Protein AF-A0A6H5I8R3-F1 (afdb_monomer_lite)

Foldseek 3Di:
DDPVVLCVVLCVLVVQLVVVVVVVVVVPPDDDDDDDDPDPDDSLRLLLLLLQLLLVVCVPPDPPPLLQCLLLVVQCLQLVQFVLVLADPLLSVQLVPPDDAGRSGLSSVSVSLNVCVVCVVVGDPVNCVRCDDPDPSVSCSNCVSGVCNSVSSLLSCQVVCPDPSNVSRDDPPDDDPPPPVPPPPVVVVVVVVVVPD

pLDDT: mean 74.54, std 22.9, range [29.34, 97.38]

Secondary structure (DSSP, 8-state):
--HHHHHHHHHHHHHHHHHHHHHHHHH--SS-----------HHHHHHHHHHHHHHHHTT--TT-HHHHHHHTTTHHHH-S-GGGSS-HHHHHHHHHH----TT-HHHHHHHHHHHHHTGGGS-HHHHHHH-STTHHHHHHHHHH-TTHHHHHHHHHGGGTTSGGGTTTS-SS------S-----HHHHHHHHHH--

InterPro domains:
  IPR010513 KEN domain [PF06479] (51-170)
  IPR010513 KEN domain [PS51392] (44-172)
  IPR038357 KEN domain superfamily [G3DSA:1.20.1440.180] (49-180)
  IPR045133 Serine/threonine-protein kinase/endoribonuclease IRE1/2-like [PTHR13954] (40-171)

Radius of gyration: 19.19 Å; chains: 1; bounding box: 56×36×56 Å

Structure (mmCIF, N/CA/C/O backbone):
data_AF-A0A6H5I8R3-F1
#
_entry.id   AF-A0A6H5I8R3-F1
#
loop_
_atom_site.group_PDB
_atom_site.id
_atom_site.type_symbol
_atom_site.label_atom_id
_atom_site.label_alt_id
_atom_site.label_comp_id
_atom_site.label_asym_id
_atom_site.label_entity_id
_atom_site.label_seq_id
_atom_site.pdbx_PDB_ins_code
_atom_site.Cartn_x
_atom_site.Cartn_y
_atom_site.Cartn_z
_atom_site.occupancy
_atom_site.B_iso_or_equiv
_atom_site.auth_seq_id
_atom_site.auth_comp_id
_atom_site.auth_asym_id
_atom_site.auth_atom_id
_atom_site.pdbx_PDB_model_num
ATOM 1 N N . MET A 1 1 ? -7.857 -18.672 1.859 1.00 38.69 1 MET A N 1
ATOM 2 C CA . MET A 1 1 ? -6.565 -18.669 1.137 1.00 38.69 1 MET A CA 1
ATOM 3 C C . MET A 1 1 ? -5.531 -18.136 2.104 1.00 38.69 1 MET A C 1
ATOM 5 O O . MET A 1 1 ? -5.723 -17.071 2.664 1.00 38.69 1 MET A O 1
ATOM 9 N N . ASN A 1 2 ? -4.595 -19.001 2.475 1.00 35.22 2 ASN A N 1
ATOM 10 C CA . ASN A 1 2 ? -4.244 -19.238 3.877 1.00 35.22 2 ASN A CA 1
ATOM 11 C C . ASN A 1 2 ? -2.884 -18.637 4.253 1.00 35.22 2 ASN A C 1
ATOM 13 O O . ASN A 1 2 ? -2.038 -18.474 3.381 1.00 35.22 2 ASN A O 1
ATOM 17 N N . LYS A 1 3 ? -2.633 -18.440 5.560 1.00 35.06 3 LYS A N 1
ATOM 18 C CA . LYS A 1 3 ? -1.307 -18.154 6.163 1.00 35.06 3 LYS A CA 1
ATOM 19 C C . LYS A 1 3 ? -0.159 -18.999 5.581 1.00 35.06 3 LYS A C 1
ATOM 21 O O . LYS A 1 3 ? 0.975 -18.540 5.538 1.00 35.06 3 LYS A O 1
ATOM 26 N N . LEU A 1 4 ? -0.472 -20.193 5.067 1.00 33.19 4 LEU A N 1
ATOM 27 C CA . LEU A 1 4 ? 0.445 -21.051 4.317 1.00 33.19 4 LEU A CA 1
ATOM 28 C C . LEU A 1 4 ? 1.020 -20.392 3.053 1.00 33.19 4 LEU A C 1
ATOM 30 O O . LEU A 1 4 ? 2.185 -20.608 2.762 1.00 33.19 4 LEU A O 1
ATOM 34 N N . PHE A 1 5 ? 0.255 -19.592 2.305 1.00 43.44 5 PHE A N 1
ATOM 35 C CA . PHE A 1 5 ? 0.733 -18.926 1.087 1.00 43.44 5 PHE A CA 1
ATOM 36 C C . PHE A 1 5 ? 1.683 -17.772 1.417 1.00 43.44 5 PHE A C 1
ATOM 38 O O . PHE A 1 5 ? 2.696 -17.620 0.750 1.00 43.44 5 PHE A O 1
ATOM 45 N N . TYR A 1 6 ? 1.416 -17.030 2.498 1.00 44.34 6 TYR A N 1
ATOM 46 C CA . TYR A 1 6 ? 2.333 -16.017 3.027 1.00 44.34 6 TYR A CA 1
ATOM 47 C C . TYR A 1 6 ? 3.629 -16.661 3.522 1.00 44.34 6 TYR A C 1
ATOM 49 O O . TYR A 1 6 ? 4.698 -16.296 3.057 1.00 44.34 6 TYR A O 1
ATOM 57 N N . GLN A 1 7 ? 3.552 -17.708 4.351 1.00 43.44 7 GLN A N 1
ATOM 58 C CA . GLN A 1 7 ? 4.735 -18.479 4.746 1.00 43.44 7 GLN A CA 1
ATOM 59 C C . GLN A 1 7 ? 5.466 -19.092 3.557 1.00 43.44 7 GLN A C 1
ATOM 61 O O . GLN A 1 7 ? 6.681 -19.161 3.597 1.00 43.44 7 GLN A O 1
ATOM 66 N N . THR A 1 8 ? 4.767 -19.512 2.504 1.00 44.00 8 THR A N 1
ATOM 67 C CA . THR A 1 8 ? 5.396 -20.103 1.320 1.00 44.00 8 THR A CA 1
ATOM 68 C C . THR A 1 8 ? 6.075 -19.030 0.484 1.00 44.00 8 THR A C 1
ATOM 70 O O . THR A 1 8 ? 7.258 -19.162 0.230 1.00 44.00 8 THR A O 1
ATOM 73 N N . LEU A 1 9 ? 5.405 -17.933 0.124 1.00 54.22 9 LEU A N 1
ATOM 74 C CA . LEU A 1 9 ? 5.999 -16.845 -0.660 1.00 54.22 9 LEU A CA 1
ATOM 75 C C . LEU A 1 9 ? 7.165 -16.193 0.088 1.00 54.22 9 LEU A C 1
ATOM 77 O O . LEU A 1 9 ? 8.205 -15.926 -0.494 1.00 54.22 9 LEU A O 1
ATOM 81 N N . LEU A 1 10 ? 7.027 -16.017 1.397 1.00 51.09 10 LEU A N 1
ATOM 82 C CA . LEU A 1 10 ? 8.044 -15.431 2.255 1.00 51.09 10 LEU A CA 1
ATOM 83 C C . LEU A 1 10 ? 9.151 -16.437 2.589 1.00 51.09 10 LEU A C 1
ATOM 85 O O . LEU A 1 10 ? 10.305 -16.053 2.631 1.00 51.09 10 LEU A O 1
ATOM 89 N N . SER A 1 11 ? 8.854 -17.736 2.701 1.00 49.12 11 SER A N 1
ATOM 90 C CA . SER A 1 11 ? 9.872 -18.795 2.709 1.00 49.12 11 SER A CA 1
ATOM 91 C C . SER A 1 11 ? 10.544 -18.935 1.350 1.00 49.12 11 SER A C 1
ATOM 93 O O . SER A 1 11 ? 11.692 -19.334 1.330 1.00 49.12 11 SER A O 1
ATOM 95 N N . PHE A 1 12 ? 9.898 -18.626 0.226 1.00 51.75 12 PHE A N 1
ATOM 96 C CA . PHE A 1 12 ? 10.511 -18.647 -1.104 1.00 51.75 12 PHE A CA 1
ATOM 97 C C . PHE A 1 12 ? 11.371 -17.408 -1.326 1.00 51.75 12 PHE A C 1
ATOM 99 O O . PHE A 1 12 ? 12.480 -17.549 -1.819 1.00 51.75 12 PHE A O 1
ATOM 106 N N . VAL A 1 13 ? 10.932 -16.228 -0.887 1.00 55.22 13 VAL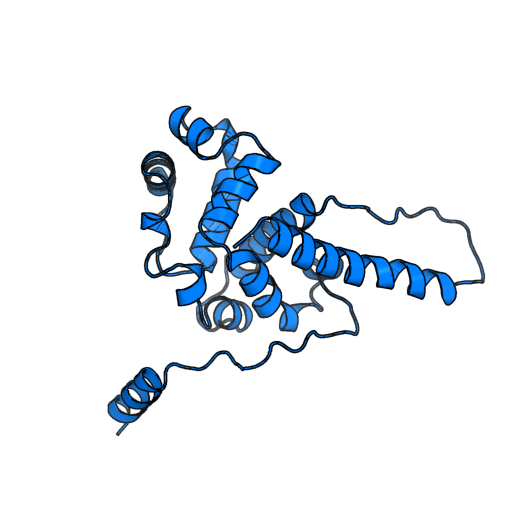 A N 1
ATOM 107 C CA . VAL A 1 13 ? 11.738 -14.999 -0.867 1.00 55.22 13 VAL A CA 1
ATOM 108 C C . VAL A 1 13 ? 12.914 -15.169 0.105 1.00 55.22 13 VAL A C 1
ATOM 110 O O . VAL A 1 13 ? 14.056 -14.982 -0.293 1.00 55.22 13 VAL A O 1
ATOM 113 N N . CYS A 1 14 ? 12.693 -15.649 1.333 1.00 48.00 14 CYS A N 1
ATOM 114 C CA . CYS A 1 14 ? 13.758 -15.943 2.298 1.00 48.00 14 CYS A CA 1
ATOM 115 C C . CYS A 1 14 ? 14.645 -17.128 1.886 1.00 48.00 14 CYS A C 1
ATOM 117 O O . CYS A 1 14 ? 15.825 -17.116 2.211 1.00 48.00 14 CYS A O 1
ATOM 119 N N . CYS A 1 15 ? 14.143 -18.146 1.178 1.00 44.91 15 CYS A N 1
ATOM 120 C CA . CYS A 1 15 ? 14.964 -19.252 0.667 1.00 44.91 15 CYS A CA 1
ATOM 121 C C . CYS A 1 15 ? 15.749 -18.822 -0.576 1.00 44.91 15 CYS A C 1
ATOM 123 O O . CYS A 1 15 ? 16.920 -19.162 -0.678 1.00 44.91 15 CYS A O 1
ATOM 125 N N . ALA A 1 16 ? 15.181 -18.000 -1.460 1.00 46.94 16 ALA A N 1
ATOM 126 C CA . ALA A 1 16 ? 15.906 -17.386 -2.570 1.00 46.94 16 ALA A CA 1
ATOM 127 C C . ALA A 1 16 ? 17.006 -16.435 -2.069 1.00 46.94 16 ALA A C 1
ATOM 129 O O . ALA A 1 16 ? 18.102 -16.427 -2.627 1.00 46.94 16 ALA A O 1
ATOM 130 N N . LEU A 1 17 ? 16.758 -15.687 -0.988 1.00 49.56 17 LEU A N 1
ATOM 131 C CA . LEU A 1 17 ? 17.764 -14.856 -0.312 1.00 49.56 17 LEU A CA 1
ATOM 132 C C . LEU A 1 17 ? 18.748 -15.699 0.530 1.00 49.56 17 LEU A C 1
ATOM 134 O O . LEU A 1 17 ? 19.936 -15.394 0.602 1.00 49.56 17 LEU A O 1
ATOM 138 N N . GLY A 1 18 ? 18.301 -16.809 1.120 1.00 43.16 18 GLY A N 1
ATOM 139 C CA . GLY A 1 18 ? 19.128 -17.727 1.909 1.00 43.16 18 GLY A CA 1
ATOM 140 C C . GLY A 1 18 ? 20.077 -18.571 1.053 1.00 43.16 18 GLY A C 1
ATOM 141 O O . GLY A 1 18 ? 21.238 -18.754 1.421 1.00 43.16 18 GLY A O 1
ATOM 142 N N . GLN A 1 19 ? 19.644 -19.012 -0.131 1.00 42.41 19 GLN A N 1
ATOM 143 C CA . GLN A 1 19 ? 20.483 -19.735 -1.092 1.00 42.41 19 GLN A CA 1
ATOM 144 C C . GLN A 1 19 ? 21.634 -18.858 -1.616 1.00 42.41 19 GLN A C 1
ATOM 146 O O . GLN A 1 19 ? 22.755 -19.357 -1.753 1.00 42.41 19 GLN A O 1
ATOM 151 N N . GLN A 1 20 ? 21.412 -17.547 -1.777 1.00 42.53 20 GLN A N 1
ATOM 152 C CA . GLN A 1 20 ? 22.447 -16.573 -2.163 1.00 42.53 20 GLN A CA 1
ATOM 153 C C . GLN A 1 20 ? 23.602 -16.500 -1.157 1.00 42.53 20 GLN A C 1
ATOM 155 O O . GLN A 1 20 ? 24.767 -16.472 -1.551 1.00 42.53 20 GLN A O 1
ATOM 160 N N . THR A 1 21 ? 23.317 -16.561 0.148 1.00 37.91 21 THR A N 1
ATOM 161 C CA . THR A 1 21 ? 24.380 -16.568 1.172 1.00 37.91 21 THR A CA 1
ATOM 162 C C . THR A 1 21 ? 25.207 -17.859 1.154 1.00 37.91 21 THR A C 1
ATOM 164 O O . THR A 1 21 ? 26.415 -17.825 1.398 1.00 37.91 21 THR A O 1
ATOM 167 N N . THR A 1 22 ? 24.598 -18.998 0.800 1.00 35.34 22 THR A N 1
ATOM 168 C CA . THR A 1 22 ? 25.281 -20.306 0.742 1.00 35.34 22 THR A CA 1
ATOM 169 C C . THR A 1 22 ? 26.100 -20.541 -0.531 1.00 35.34 22 THR A C 1
ATOM 171 O O . THR A 1 22 ? 27.034 -21.343 -0.507 1.00 35.34 22 THR A O 1
ATOM 174 N N . GLN A 1 23 ? 25.790 -19.852 -1.636 1.00 39.12 23 GLN A N 1
ATOM 175 C CA . GLN A 1 23 ? 26.617 -19.876 -2.851 1.00 39.12 23 GLN A CA 1
ATOM 176 C C . GLN A 1 23 ? 27.766 -18.858 -2.779 1.00 39.12 23 GLN A C 1
ATOM 178 O O . GLN A 1 23 ? 28.903 -19.238 -3.053 1.00 39.12 23 GLN A O 1
ATOM 183 N N . ASN A 1 24 ? 27.532 -17.640 -2.268 1.00 36.66 24 ASN A N 1
ATOM 184 C CA . ASN A 1 24 ? 28.602 -16.644 -2.070 1.00 36.66 24 ASN A CA 1
ATOM 185 C C . ASN A 1 24 ? 29.660 -17.069 -1.033 1.00 36.66 24 ASN A C 1
ATOM 187 O O . ASN A 1 24 ? 30.800 -16.610 -1.083 1.00 36.66 24 ASN A O 1
ATOM 191 N N . SER A 1 25 ? 29.325 -17.976 -0.111 1.00 36.06 25 SER A N 1
ATOM 192 C CA . SER A 1 25 ? 30.284 -18.541 0.851 1.00 36.06 25 SER A CA 1
ATOM 193 C C . SER A 1 25 ? 31.133 -19.691 0.291 1.00 36.06 25 SER A C 1
ATOM 195 O O . SER A 1 25 ? 32.110 -20.077 0.932 1.00 36.06 25 SER A O 1
ATOM 197 N N . ARG A 1 26 ? 30.823 -20.224 -0.903 1.00 38.09 26 ARG A N 1
ATOM 198 C CA . ARG A 1 26 ? 31.626 -21.285 -1.544 1.00 38.09 26 ARG A CA 1
ATOM 199 C C . ARG A 1 26 ? 32.650 -20.776 -2.559 1.00 38.09 26 ARG A C 1
ATOM 201 O O . ARG A 1 26 ? 33.595 -21.508 -2.833 1.00 38.09 26 ARG A O 1
ATOM 208 N N . GLU A 1 27 ? 32.529 -19.544 -3.056 1.00 40.66 27 GLU A N 1
ATOM 209 C CA . GLU A 1 27 ? 33.522 -18.959 -3.978 1.00 40.66 27 GLU A CA 1
ATOM 210 C C . GLU A 1 27 ? 34.565 -18.057 -3.303 1.00 40.66 27 GLU A C 1
ATOM 212 O O . GLU A 1 27 ? 35.608 -17.796 -3.896 1.00 40.66 27 GLU A O 1
ATOM 217 N N . ASN A 1 28 ? 34.376 -17.666 -2.038 1.00 34.94 28 ASN A N 1
ATOM 218 C CA . ASN A 1 28 ? 35.306 -16.774 -1.338 1.00 34.94 28 ASN A CA 1
ATOM 219 C C . ASN A 1 28 ? 36.168 -17.492 -0.284 1.00 34.94 28 ASN A C 1
ATOM 221 O O . ASN A 1 28 ? 36.307 -17.054 0.855 1.00 34.94 28 ASN A O 1
ATOM 225 N N . SER A 1 29 ? 36.773 -18.623 -0.653 1.00 40.00 29 SER A N 1
ATOM 226 C CA . SER A 1 29 ? 37.833 -19.244 0.148 1.00 40.00 29 SER A CA 1
ATOM 227 C C . SER A 1 29 ? 39.204 -18.777 -0.335 1.00 40.00 29 SER A C 1
ATOM 229 O O . SER A 1 29 ? 39.908 -19.524 -1.018 1.00 40.00 29 SER A O 1
ATOM 231 N N . ARG A 1 30 ? 39.565 -17.535 0.006 1.00 42.97 30 ARG A N 1
ATOM 232 C CA . ARG A 1 30 ? 40.934 -17.094 0.333 1.00 42.97 30 ARG A CA 1
ATOM 233 C C . ARG A 1 30 ? 40.915 -15.620 0.755 1.00 42.97 30 ARG A C 1
ATOM 235 O O . ARG A 1 30 ? 40.401 -14.772 0.043 1.00 42.97 30 ARG A O 1
ATOM 242 N N . THR A 1 31 ? 41.546 -15.398 1.907 1.00 36.12 31 THR A N 1
ATOM 243 C CA . THR A 1 31 ? 41.950 -14.138 2.552 1.00 36.12 31 THR A CA 1
ATOM 244 C C . THR A 1 31 ? 40.875 -13.249 3.192 1.00 36.12 31 THR A C 1
ATOM 246 O O . THR A 1 31 ? 40.053 -12.624 2.537 1.00 36.12 31 THR A O 1
ATOM 249 N N . ASP A 1 32 ? 41.052 -13.167 4.512 1.00 29.34 32 ASP A N 1
ATOM 250 C CA . ASP A 1 32 ? 40.875 -12.029 5.407 1.00 29.34 32 ASP A CA 1
ATOM 251 C C . ASP A 1 32 ? 39.568 -11.852 6.190 1.00 29.34 32 ASP A C 1
ATOM 253 O O . ASP A 1 32 ? 38.479 -11.557 5.710 1.00 29.34 32 ASP A O 1
ATOM 257 N N . SER A 1 33 ? 39.780 -12.006 7.496 1.00 37.97 33 SER A N 1
ATOM 258 C CA . SER A 1 33 ? 38.981 -11.592 8.630 1.00 37.97 33 SER A CA 1
ATOM 259 C C . SER A 1 33 ?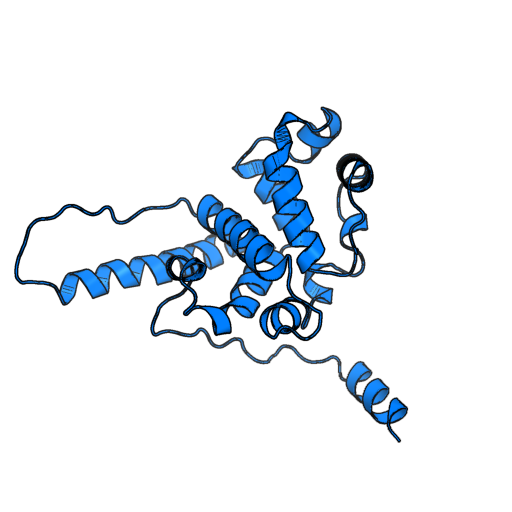 38.439 -10.173 8.480 1.00 37.97 33 SER A C 1
ATOM 261 O O . SER A 1 33 ? 39.145 -9.203 8.750 1.00 37.97 33 SER A O 1
ATOM 263 N N . ASN A 1 34 ? 37.150 -10.055 8.182 1.00 30.88 34 ASN A N 1
ATOM 264 C CA . ASN A 1 34 ? 36.343 -9.009 8.785 1.00 30.88 34 ASN A CA 1
ATOM 265 C C . ASN A 1 34 ? 34.894 -9.479 8.907 1.00 30.88 34 ASN A C 1
ATOM 267 O O . ASN A 1 34 ? 34.247 -9.842 7.927 1.00 30.88 34 ASN A O 1
ATOM 271 N N . SER A 1 35 ? 34.420 -9.516 10.146 1.00 37.84 35 SER A N 1
ATOM 272 C CA . SER A 1 35 ? 33.050 -9.849 10.505 1.00 37.84 35 SER A CA 1
ATOM 273 C C . SER A 1 35 ? 32.104 -8.855 9.834 1.00 37.84 35 SER A C 1
ATOM 275 O O . SER A 1 35 ? 32.156 -7.668 10.144 1.00 37.84 35 SER A O 1
ATOM 277 N N . ASN A 1 36 ? 31.245 -9.317 8.927 1.00 32.25 36 ASN A N 1
ATOM 278 C CA . ASN A 1 36 ? 30.063 -8.561 8.540 1.00 32.25 36 ASN A CA 1
ATOM 279 C C . ASN A 1 36 ? 28.856 -9.496 8.486 1.00 32.25 36 ASN A C 1
ATOM 281 O O . ASN A 1 36 ? 28.791 -10.441 7.703 1.00 32.25 36 ASN A O 1
ATOM 285 N N . ASN A 1 37 ? 27.942 -9.217 9.409 1.00 35.56 37 ASN A N 1
ATOM 286 C CA . ASN A 1 37 ? 26.715 -9.929 9.712 1.00 35.56 37 ASN A CA 1
ATOM 287 C C . ASN A 1 37 ? 25.882 -10.220 8.457 1.00 35.56 37 ASN A C 1
ATOM 289 O O . ASN A 1 37 ? 25.378 -9.299 7.814 1.00 35.56 37 ASN A O 1
ATOM 293 N N . GLY A 1 38 ? 25.647 -11.503 8.172 1.00 39.59 38 GLY A N 1
ATOM 294 C CA . GLY A 1 38 ? 24.496 -11.912 7.371 1.00 39.59 38 GLY A CA 1
ATOM 295 C C . GLY A 1 38 ? 23.231 -11.548 8.145 1.00 39.59 38 GLY A C 1
ATOM 296 O O . GLY A 1 38 ? 22.902 -12.205 9.131 1.00 39.59 38 GLY A O 1
ATOM 297 N N . SER A 1 39 ? 22.579 -10.450 7.766 1.00 42.81 39 SER A N 1
ATOM 298 C CA . SER A 1 39 ? 21.401 -9.953 8.472 1.00 42.81 39 SER A CA 1
ATOM 299 C C . SER A 1 39 ? 20.222 -10.902 8.269 1.00 42.81 39 SER A C 1
ATOM 301 O O . SER A 1 39 ? 19.667 -11.002 7.177 1.00 42.81 39 SER A O 1
ATOM 303 N N . PHE A 1 40 ? 19.857 -11.620 9.328 1.00 47.44 40 PHE A N 1
ATOM 304 C CA . PHE A 1 40 ? 18.717 -12.529 9.359 1.00 47.44 40 PHE A CA 1
ATOM 305 C C . PHE A 1 40 ? 17.459 -11.718 9.703 1.00 47.44 40 PHE A C 1
ATOM 307 O O . PHE A 1 40 ? 17.040 -11.674 10.856 1.00 47.44 40 PHE A O 1
ATOM 314 N N . TYR A 1 41 ? 16.910 -10.991 8.728 1.00 51.91 41 TYR A N 1
ATOM 315 C CA . TYR A 1 41 ? 15.671 -10.238 8.940 1.00 51.91 41 TYR A CA 1
ATOM 316 C C . TYR A 1 41 ? 14.486 -11.186 9.088 1.00 51.91 41 TYR A C 1
ATOM 318 O O . TYR A 1 41 ? 14.386 -12.188 8.367 1.00 51.91 41 TYR A O 1
ATOM 326 N N . ALA A 1 42 ? 13.576 -10.862 10.007 1.00 58.94 42 ALA A N 1
ATOM 327 C CA . ALA A 1 42 ? 12.344 -11.614 10.120 1.00 58.94 42 ALA A CA 1
ATOM 328 C C . ALA A 1 42 ? 11.512 -11.432 8.833 1.00 58.94 42 ALA A C 1
ATOM 330 O O . ALA A 1 42 ? 11.504 -10.353 8.238 1.00 58.94 42 ALA A O 1
ATOM 331 N N . PRO A 1 43 ? 10.773 -12.464 8.403 1.00 60.94 43 PRO A N 1
ATOM 332 C CA . PRO A 1 43 ? 9.962 -12.422 7.190 1.00 60.94 43 PRO A CA 1
ATOM 333 C C . PRO A 1 43 ? 9.015 -11.193 7.118 1.00 60.94 43 PRO A C 1
ATOM 335 O O . PRO A 1 43 ? 8.875 -10.554 6.075 1.00 60.94 43 PRO A O 1
ATOM 338 N N . GLU A 1 44 ? 8.411 -10.818 8.249 1.00 63.25 44 GLU A N 1
ATOM 339 C CA . GLU A 1 44 ? 7.534 -9.644 8.397 1.00 63.25 44 GLU A CA 1
ATOM 340 C C . GLU A 1 44 ? 8.284 -8.316 8.193 1.00 63.25 44 GLU A C 1
ATOM 342 O O . GLU A 1 44 ? 7.777 -7.408 7.536 1.00 63.25 44 GLU A O 1
ATOM 347 N N . GLU A 1 45 ? 9.528 -8.225 8.667 1.00 66.94 45 GLU A N 1
ATOM 348 C CA . GLU A 1 45 ? 10.369 -7.031 8.524 1.00 66.94 45 GLU A CA 1
ATOM 349 C C . GLU A 1 45 ? 10.756 -6.781 7.062 1.00 66.94 45 GLU A C 1
ATOM 351 O O . GLU A 1 45 ? 10.829 -5.628 6.634 1.00 66.94 45 GLU A O 1
ATOM 356 N N . ILE A 1 46 ? 10.958 -7.847 6.277 1.00 70.56 46 ILE A N 1
ATOM 357 C CA . ILE A 1 46 ? 11.262 -7.750 4.841 1.00 70.56 46 ILE A CA 1
ATOM 358 C C . ILE A 1 46 ? 10.050 -7.210 4.074 1.00 70.56 46 ILE A C 1
ATOM 360 O O . ILE A 1 46 ? 10.200 -6.297 3.263 1.00 70.56 46 ILE A O 1
ATOM 364 N N . GLY A 1 47 ? 8.850 -7.741 4.335 1.00 77.31 47 GLY A N 1
ATOM 365 C CA . GLY A 1 47 ? 7.621 -7.277 3.681 1.00 77.31 47 GLY A CA 1
ATOM 366 C C . GLY A 1 47 ? 7.299 -5.819 4.015 1.00 77.31 47 GLY A C 1
ATOM 367 O O . GLY A 1 47 ? 6.987 -5.019 3.132 1.00 77.31 47 GLY A O 1
ATOM 368 N N . GLU A 1 48 ? 7.443 -5.445 5.285 1.00 80.62 48 GLU A N 1
ATOM 369 C CA . GLU A 1 48 ? 7.266 -4.065 5.733 1.00 80.62 48 GLU A CA 1
ATOM 370 C C . GLU A 1 48 ? 8.328 -3.112 5.162 1.00 80.62 48 GLU A C 1
ATOM 372 O O . GLU A 1 48 ? 8.005 -1.975 4.802 1.00 80.62 48 GLU A O 1
ATOM 377 N N . GLY A 1 49 ? 9.585 -3.561 5.083 1.00 86.31 49 GLY A N 1
ATOM 378 C CA . GLY A 1 49 ? 10.682 -2.824 4.459 1.00 86.31 49 GLY A CA 1
ATOM 379 C C . GLY A 1 49 ? 10.413 -2.559 2.983 1.00 86.31 49 GLY A C 1
ATOM 380 O O . GLY A 1 49 ? 10.490 -1.410 2.553 1.00 86.31 49 GLY A O 1
ATOM 381 N N . LEU A 1 50 ? 9.983 -3.586 2.240 1.00 87.50 50 LEU A N 1
ATOM 382 C CA . LEU A 1 50 ? 9.622 -3.468 0.828 1.00 87.50 50 LEU A CA 1
ATOM 383 C C . LEU A 1 50 ? 8.526 -2.415 0.618 1.00 87.50 50 LEU A C 1
ATOM 385 O O . LEU A 1 50 ? 8.677 -1.542 -0.230 1.00 87.50 50 LEU A O 1
ATOM 389 N N . VAL A 1 51 ? 7.440 -2.459 1.400 1.00 90.12 51 VAL A N 1
ATOM 390 C CA . VAL A 1 51 ? 6.343 -1.480 1.281 1.00 90.12 51 VAL A CA 1
ATOM 391 C C . VAL A 1 51 ? 6.840 -0.054 1.502 1.00 90.12 51 VAL A C 1
ATOM 393 O O . VAL A 1 51 ? 6.487 0.840 0.732 1.00 90.12 51 VAL A O 1
ATOM 396 N N . ARG A 1 52 ? 7.655 0.167 2.540 1.00 91.88 52 ARG A N 1
ATOM 397 C CA . ARG A 1 52 ? 8.222 1.488 2.831 1.00 91.88 52 ARG A CA 1
ATOM 398 C C . ARG A 1 52 ? 9.117 1.956 1.688 1.00 91.88 52 ARG A C 1
ATOM 400 O O . ARG A 1 52 ? 8.887 3.036 1.155 1.00 91.88 52 ARG A O 1
ATOM 407 N N . ASP A 1 53 ? 10.093 1.141 1.305 1.00 93.94 53 ASP A N 1
ATOM 408 C CA . ASP A 1 53 ? 11.122 1.533 0.345 1.00 93.94 53 ASP A CA 1
ATOM 409 C C . ASP A 1 53 ? 10.512 1.767 -1.050 1.00 93.94 53 ASP A C 1
ATOM 411 O O . ASP A 1 53 ? 10.853 2.742 -1.718 1.00 93.94 53 ASP A O 1
ATOM 415 N N . VAL A 1 54 ? 9.527 0.956 -1.461 1.00 95.50 54 VAL A N 1
ATOM 416 C CA . VAL A 1 54 ? 8.782 1.180 -2.711 1.00 95.50 54 VAL A CA 1
ATOM 417 C C . VAL A 1 54 ? 7.898 2.421 -2.620 1.00 95.50 54 VAL A C 1
ATOM 419 O O . VAL A 1 54 ? 7.903 3.230 -3.546 1.00 95.50 54 VAL A O 1
ATOM 422 N N . SER A 1 55 ? 7.174 2.619 -1.511 1.00 96.31 55 SER A N 1
ATOM 423 C CA . SER A 1 55 ? 6.368 3.831 -1.303 1.00 96.31 55 SER A CA 1
ATOM 424 C C . SER A 1 55 ? 7.221 5.097 -1.399 1.00 96.31 55 SER A C 1
ATOM 426 O O . SER A 1 55 ? 6.779 6.077 -1.996 1.00 96.31 55 SER A O 1
ATOM 428 N N . ASP A 1 56 ? 8.421 5.090 -0.817 1.00 94.56 56 ASP A N 1
ATOM 429 C CA . ASP A 1 56 ? 9.349 6.222 -0.856 1.00 94.56 56 ASP A CA 1
ATOM 430 C C . ASP A 1 56 ? 9.899 6.435 -2.275 1.00 94.56 56 ASP A C 1
ATOM 432 O O . ASP A 1 56 ? 9.968 7.573 -2.750 1.00 94.56 56 A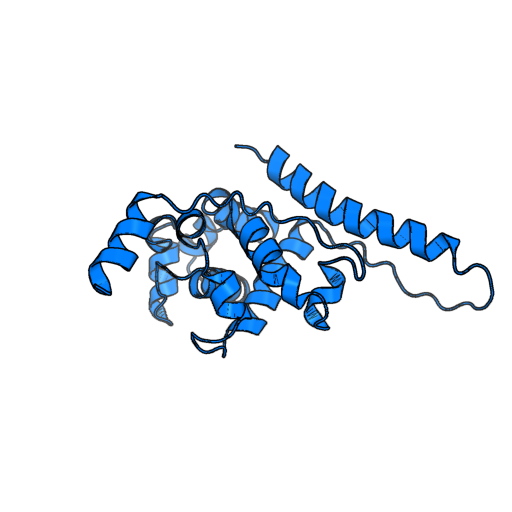SP A O 1
ATOM 436 N N . ARG A 1 57 ? 10.215 5.344 -2.987 1.00 94.81 57 ARG A N 1
ATOM 437 C CA . ARG A 1 57 ? 10.725 5.372 -4.363 1.00 94.81 57 ARG A CA 1
ATOM 438 C C . ARG A 1 57 ? 9.764 6.017 -5.358 1.00 94.81 57 ARG A C 1
ATOM 440 O O . ARG A 1 57 ? 10.231 6.703 -6.265 1.00 94.81 57 ARG A O 1
ATOM 447 N N . VAL A 1 58 ? 8.455 5.796 -5.211 1.00 95.38 58 VAL A N 1
ATOM 448 C CA . VAL A 1 58 ? 7.437 6.313 -6.147 1.00 95.38 58 VAL A CA 1
ATOM 449 C C . VAL A 1 58 ? 6.691 7.557 -5.639 1.00 95.38 58 VAL A C 1
ATOM 451 O O . VAL A 1 58 ? 5.789 8.047 -6.322 1.00 95.38 58 VAL A O 1
ATOM 454 N N . GLU A 1 59 ? 7.025 8.103 -4.458 1.00 92.25 59 GLU A N 1
ATOM 455 C CA . GLU A 1 59 ? 6.258 9.214 -3.857 1.00 92.25 59 GLU A CA 1
ATOM 456 C C . GLU A 1 59 ? 6.283 10.492 -4.710 1.00 92.25 59 GLU A C 1
ATOM 458 O O . GLU A 1 59 ? 5.294 11.227 -4.744 1.00 92.25 59 GLU A O 1
ATOM 463 N N . LYS A 1 60 ? 7.394 10.752 -5.409 1.00 90.94 60 LYS A N 1
ATOM 464 C CA . LYS A 1 60 ? 7.573 11.937 -6.268 1.00 90.94 60 LYS A CA 1
ATOM 465 C C . LYS A 1 60 ? 7.491 11.629 -7.764 1.00 90.94 60 LYS A C 1
ATOM 467 O O . LYS A 1 60 ? 7.678 12.536 -8.572 1.00 90.94 60 LYS A O 1
ATOM 472 N N . ASP A 1 61 ? 7.214 10.380 -8.124 1.00 93.19 61 ASP A N 1
ATOM 473 C CA . ASP A 1 61 ? 7.141 9.961 -9.517 1.00 93.19 61 ASP A CA 1
ATOM 474 C C . ASP A 1 61 ? 5.874 10.514 -10.188 1.00 93.19 61 ASP A C 1
ATOM 476 O O . ASP A 1 61 ? 4.774 10.511 -9.619 1.00 93.19 61 ASP A O 1
ATOM 480 N N . VAL A 1 62 ? 6.043 10.981 -11.424 1.00 93.31 62 VAL A N 1
ATOM 481 C CA . VAL A 1 62 ? 4.944 11.370 -12.318 1.00 93.31 62 VAL A CA 1
ATOM 482 C C . VAL A 1 62 ? 4.326 10.138 -12.983 1.00 93.31 62 VAL A C 1
ATOM 484 O O . VAL A 1 62 ? 4.912 9.054 -12.957 1.00 93.31 62 VAL A O 1
ATOM 487 N N . SER A 1 63 ? 3.142 10.294 -13.579 1.00 88.75 63 SER A N 1
ATOM 488 C CA . SER A 1 63 ? 2.356 9.224 -14.219 1.00 88.75 63 SER A CA 1
ATOM 489 C C . SER A 1 63 ? 3.114 8.440 -15.292 1.00 88.75 63 SER A C 1
ATOM 491 O O . SER A 1 63 ? 2.828 7.267 -15.516 1.00 88.75 63 SER A O 1
ATOM 493 N N . GLU A 1 64 ? 4.092 9.067 -15.936 1.00 92.00 64 GLU A N 1
ATOM 494 C CA . GLU A 1 64 ? 4.898 8.492 -17.013 1.00 92.00 64 GLU A CA 1
ATOM 495 C C . GLU A 1 64 ? 6.146 7.761 -16.493 1.00 92.00 64 GLU A C 1
ATOM 497 O O . GLU A 1 64 ? 6.896 7.192 -17.285 1.00 92.00 64 GLU A O 1
ATOM 502 N N . SER A 1 65 ? 6.401 7.772 -15.176 1.00 95.44 65 SER A N 1
ATOM 503 C CA . SER A 1 65 ? 7.526 7.036 -14.596 1.00 95.44 65 SER A CA 1
ATOM 504 C C . SER A 1 65 ? 7.352 5.536 -14.847 1.00 95.44 65 SER A C 1
ATOM 506 O O . SER A 1 65 ? 6.333 4.976 -14.431 1.00 95.44 65 SER A O 1
ATOM 508 N N . PRO A 1 66 ? 8.351 4.845 -15.430 1.00 95.12 66 PRO A N 1
ATOM 509 C CA . PRO A 1 66 ? 8.278 3.404 -15.653 1.00 95.12 66 PRO A CA 1
ATOM 510 C C . PRO A 1 66 ? 7.992 2.609 -14.373 1.00 95.12 66 PRO A C 1
ATOM 512 O O . PRO A 1 66 ? 7.283 1.608 -14.417 1.00 95.12 66 PRO A O 1
ATOM 515 N N . ALA A 1 67 ? 8.513 3.058 -13.224 1.00 94.56 67 ALA A N 1
ATOM 516 C CA . ALA A 1 67 ? 8.286 2.395 -11.941 1.00 94.56 67 ALA A CA 1
ATOM 517 C C . ALA A 1 67 ? 6.832 2.539 -11.484 1.00 94.56 67 ALA A C 1
ATOM 519 O O . ALA A 1 67 ? 6.213 1.564 -11.062 1.00 94.56 67 ALA A O 1
ATOM 520 N N . LEU A 1 68 ? 6.263 3.738 -11.620 1.00 96.12 68 LEU A N 1
ATOM 521 C CA . LEU A 1 68 ? 4.867 3.968 -11.271 1.00 96.12 68 LEU A CA 1
ATOM 522 C C . LEU A 1 68 ? 3.918 3.242 -12.232 1.00 96.12 68 LEU A C 1
ATOM 524 O O . LEU A 1 68 ? 2.957 2.629 -11.782 1.00 96.12 68 LEU A O 1
ATOM 528 N N . GLN A 1 69 ? 4.209 3.249 -13.534 1.00 96.25 69 GLN A N 1
ATOM 529 C CA . GLN A 1 69 ? 3.429 2.504 -14.524 1.00 96.25 69 GLN A CA 1
ATOM 530 C C . GLN A 1 69 ? 3.457 0.999 -14.253 1.00 96.25 69 GLN A C 1
ATOM 532 O O . GLN A 1 69 ? 2.410 0.357 -14.282 1.00 96.25 69 GLN A O 1
ATOM 537 N N . ALA A 1 70 ? 4.627 0.438 -13.934 1.00 94.56 70 ALA A N 1
ATOM 538 C CA . ALA A 1 70 ? 4.742 -0.965 -13.548 1.00 94.56 70 ALA A CA 1
ATOM 539 C C . ALA A 1 70 ? 3.942 -1.276 -12.273 1.00 94.56 70 ALA A C 1
ATOM 541 O O . ALA A 1 70 ? 3.308 -2.325 -12.191 1.00 94.56 70 ALA A O 1
ATOM 542 N N . LEU A 1 71 ? 3.940 -0.361 -11.298 1.00 95.69 71 LEU A N 1
ATOM 543 C CA . LEU A 1 71 ? 3.198 -0.520 -10.048 1.00 95.69 71 LEU A CA 1
ATOM 544 C C . LEU A 1 71 ? 1.677 -0.452 -10.243 1.00 95.69 71 LEU A C 1
ATOM 546 O O . LEU A 1 71 ? 0.950 -1.191 -9.584 1.00 95.69 71 LEU A O 1
ATOM 550 N N . GLU A 1 72 ? 1.188 0.414 -11.128 1.00 96.62 72 GLU A N 1
ATOM 551 C CA . GLU A 1 72 ? -0.252 0.582 -11.370 1.00 96.62 72 GLU A CA 1
ATOM 552 C C . GLU A 1 72 ? -0.788 -0.377 -12.458 1.00 96.62 72 GLU A C 1
ATOM 554 O O . GLU A 1 72 ? -1.997 -0.603 -12.555 1.00 96.62 72 GLU A O 1
ATOM 559 N N . ARG A 1 73 ? 0.075 -1.028 -13.252 1.00 93.62 73 ARG A N 1
ATOM 560 C CA . ARG A 1 73 ? -0.344 -2.063 -14.215 1.00 93.62 73 ARG A CA 1
ATOM 561 C C . ARG A 1 73 ? -0.962 -3.247 -13.472 1.00 93.62 73 ARG A C 1
ATOM 563 O O . ARG A 1 73 ? -0.285 -3.914 -12.704 1.00 93.62 73 ARG A O 1
ATOM 570 N N . GLY A 1 74 ? -2.243 -3.535 -13.713 1.00 89.38 74 GLY A N 1
ATOM 571 C CA . GLY A 1 74 ? -2.966 -4.619 -13.030 1.00 89.38 74 GLY A CA 1
ATOM 572 C C . GLY A 1 74 ? -3.475 -4.268 -11.622 1.00 89.38 74 GLY A C 1
ATOM 573 O O . GLY A 1 74 ? -3.878 -5.168 -10.880 1.00 89.38 74 GLY A O 1
ATOM 574 N N . TYR A 1 75 ? -3.504 -2.977 -11.257 1.00 92.94 75 TYR A N 1
ATOM 575 C CA . TYR A 1 75 ? -3.889 -2.483 -9.926 1.00 92.94 75 TYR A CA 1
ATOM 576 C C . TYR A 1 75 ? -5.208 -3.051 -9.383 1.00 92.94 75 TYR A C 1
ATOM 578 O O . TYR A 1 75 ? -5.326 -3.283 -8.179 1.00 92.94 75 TYR A O 1
ATOM 586 N N . ARG A 1 76 ? -6.200 -3.316 -10.246 1.00 92.19 76 ARG A N 1
ATOM 587 C CA . ARG A 1 76 ? -7.557 -3.736 -9.847 1.00 92.19 76 ARG A CA 1
ATOM 588 C C . ARG A 1 76 ? -7.579 -4.968 -8.943 1.00 92.19 76 ARG A C 1
ATOM 590 O O . ARG A 1 76 ? -8.388 -5.027 -8.021 1.00 92.19 76 ARG A O 1
ATOM 597 N N . ARG A 1 77 ? -6.669 -5.927 -9.156 1.00 89.88 77 ARG A N 1
ATOM 598 C CA . ARG A 1 77 ? -6.548 -7.145 -8.326 1.00 89.88 77 ARG A CA 1
ATOM 599 C C . ARG A 1 77 ? -5.994 -6.867 -6.926 1.00 89.88 77 ARG A C 1
ATOM 601 O O . ARG A 1 77 ? -6.191 -7.674 -6.015 1.00 89.88 77 ARG A O 1
ATOM 608 N N . VAL A 1 78 ? -5.288 -5.749 -6.772 1.00 93.75 78 VAL A N 1
ATOM 609 C CA . VAL A 1 78 ? -4.735 -5.275 -5.504 1.00 93.75 78 VAL A CA 1
ATOM 610 C C . VAL A 1 78 ? -5.769 -4.427 -4.777 1.00 93.75 78 VAL A C 1
ATOM 612 O O . VAL A 1 78 ? -6.149 -4.777 -3.665 1.00 93.75 78 VAL A O 1
ATOM 615 N N . VAL A 1 79 ? -6.256 -3.353 -5.406 1.00 95.00 79 VAL A N 1
ATOM 616 C CA . VAL A 1 79 ? -7.131 -2.363 -4.750 1.00 95.00 79 VAL A CA 1
ATOM 617 C C . VAL A 1 79 ? -8.595 -2.796 -4.649 1.00 95.00 79 VAL A C 1
ATOM 619 O O . VAL A 1 79 ? -9.334 -2.220 -3.859 1.00 95.00 79 VAL A O 1
ATOM 622 N N . GLN A 1 80 ? -9.007 -3.818 -5.411 1.00 93.56 80 GLN A N 1
ATOM 623 C CA . GLN A 1 80 ? -10.368 -4.376 -5.400 1.00 93.56 80 GLN A CA 1
ATOM 624 C C . GLN A 1 80 ? -11.445 -3.312 -5.681 1.00 93.56 80 GLN A C 1
ATOM 626 O O . GLN A 1 80 ? -12.436 -3.192 -4.959 1.00 93.56 80 GLN A O 1
ATOM 631 N N . GLY A 1 81 ? -11.228 -2.515 -6.731 1.00 93.75 81 GLY A N 1
ATOM 632 C CA . GLY A 1 81 ? -11.993 -1.295 -6.987 1.00 93.75 81 GLY A CA 1
ATOM 633 C C . GLY A 1 81 ? -11.449 -0.155 -6.132 1.00 93.75 81 GLY A C 1
ATOM 634 O O . GLY A 1 81 ? -10.397 0.386 -6.446 1.00 93.75 81 GLY A O 1
ATOM 635 N N . ASP A 1 82 ? -12.128 0.173 -5.034 1.00 95.25 82 ASP A N 1
ATOM 636 C CA . ASP A 1 82 ? -11.696 1.216 -4.100 1.00 95.25 82 ASP A CA 1
ATOM 637 C C . ASP A 1 82 ? -11.148 0.602 -2.804 1.00 95.25 82 ASP A C 1
ATOM 639 O O . ASP A 1 82 ? -11.910 0.157 -1.946 1.00 95.25 82 ASP A O 1
ATOM 643 N N . TRP A 1 83 ? -9.828 0.626 -2.598 1.00 97.06 83 TRP A N 1
ATOM 644 C CA . TRP A 1 83 ? -9.229 0.024 -1.397 1.00 97.06 83 TRP A CA 1
ATOM 645 C C . TRP A 1 83 ? -9.734 0.656 -0.091 1.00 97.06 83 TRP A C 1
ATOM 647 O O . TRP A 1 83 ? -9.712 0.016 0.962 1.00 97.06 83 TRP A O 1
ATOM 657 N N . ARG A 1 84 ? -10.230 1.900 -0.134 1.00 95.50 84 ARG A N 1
ATOM 658 C CA . ARG A 1 84 ? -10.711 2.627 1.049 1.00 95.50 84 ARG A CA 1
ATOM 659 C C . ARG A 1 84 ? -12.005 2.039 1.603 1.00 95.50 84 ARG A C 1
ATOM 661 O O . ARG A 1 84 ? -12.290 2.271 2.775 1.00 95.50 84 ARG A O 1
ATOM 668 N N . VAL A 1 85 ? -12.782 1.307 0.795 1.00 95.31 85 VAL A N 1
ATOM 669 C CA . VAL A 1 85 ? -14.015 0.645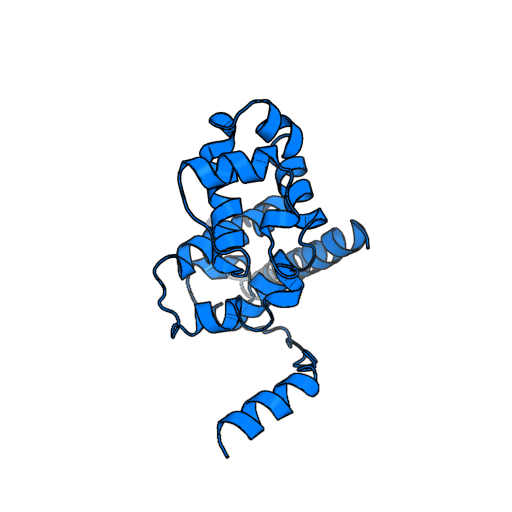 1.262 1.00 95.31 85 VAL A CA 1
ATOM 670 C C . VAL A 1 85 ? -13.752 -0.712 1.917 1.00 95.31 85 VAL A C 1
ATOM 672 O O . VAL A 1 85 ? -14.636 -1.250 2.574 1.00 95.31 85 VAL A O 1
ATOM 675 N N . HIS A 1 86 ? -12.538 -1.249 1.763 1.00 96.19 86 HIS A N 1
ATOM 676 C CA . HIS A 1 86 ? -12.137 -2.559 2.29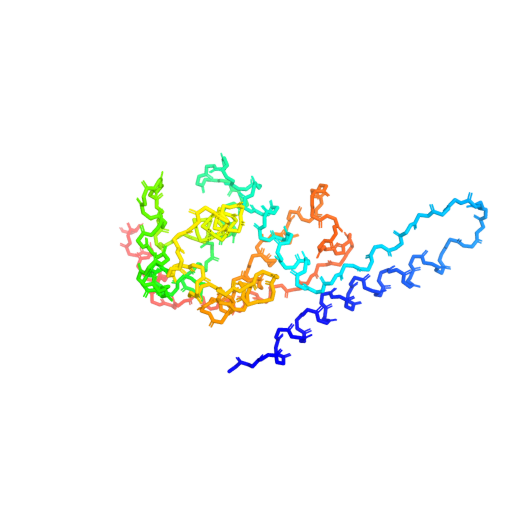2 1.00 96.19 86 HIS A CA 1
ATOM 677 C C . HIS A 1 86 ? -11.429 -2.478 3.649 1.00 96.19 86 HIS A C 1
ATOM 679 O O . HIS A 1 86 ? -11.062 -3.502 4.221 1.00 96.19 86 HIS A O 1
ATOM 685 N N . ILE A 1 87 ? -11.224 -1.268 4.170 1.00 96.00 87 ILE A N 1
ATOM 686 C CA . ILE A 1 87 ? -10.649 -1.016 5.494 1.00 96.00 87 ILE A CA 1
ATOM 687 C C . ILE A 1 87 ? -11.725 -0.568 6.480 1.00 96.00 87 ILE A C 1
ATOM 689 O O . ILE A 1 87 ? -12.751 -0.013 6.088 1.00 96.00 87 ILE A O 1
ATOM 693 N N . ASP A 1 88 ? -11.462 -0.779 7.767 1.00 96.12 88 ASP A N 1
ATOM 694 C CA . ASP A 1 88 ? -12.415 -0.460 8.822 1.00 96.12 88 ASP A CA 1
ATOM 695 C C . ASP A 1 88 ? -12.718 1.052 8.853 1.00 96.12 88 ASP A C 1
ATOM 697 O O . ASP A 1 88 ? -11.816 1.875 8.616 1.00 96.12 88 ASP A O 1
ATOM 701 N N . PRO A 1 89 ? -13.980 1.445 9.116 1.00 94.06 89 PRO A N 1
ATOM 702 C CA . PRO A 1 89 ? -14.419 2.839 9.057 1.00 94.0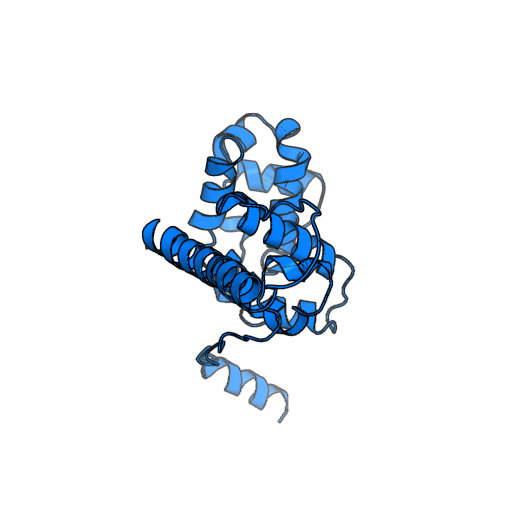6 89 PRO A CA 1
ATOM 703 C C . PRO A 1 89 ? -13.572 3.800 9.898 1.00 94.06 89 PRO A C 1
ATOM 705 O O . PRO A 1 89 ? -13.332 4.935 9.478 1.00 94.06 89 PRO A O 1
ATOM 708 N N . GLU A 1 90 ? -13.092 3.348 11.053 1.00 94.25 90 GLU A N 1
ATOM 709 C CA . GLU A 1 90 ? -12.259 4.087 12.001 1.00 94.25 90 GLU A CA 1
ATOM 710 C C . GLU A 1 90 ? -10.892 4.405 11.383 1.00 94.25 90 GLU A C 1
ATOM 712 O O . GLU A 1 90 ? -10.436 5.552 11.414 1.00 94.25 90 GLU A O 1
ATOM 717 N N . VAL A 1 91 ? -10.278 3.418 10.721 1.00 93.88 91 VAL A N 1
ATOM 718 C CA . VAL A 1 91 ? -9.004 3.570 10.001 1.00 93.88 91 VAL A CA 1
ATOM 719 C C . VAL A 1 91 ? -9.181 4.484 8.786 1.00 93.88 91 VAL A C 1
ATOM 721 O O . VAL A 1 91 ? -8.360 5.375 8.545 1.00 93.88 91 VAL A O 1
ATOM 724 N N . ALA A 1 92 ? -10.274 4.311 8.037 1.00 93.00 92 ALA A N 1
ATOM 725 C CA . ALA A 1 92 ? -10.593 5.141 6.877 1.00 93.00 92 ALA A CA 1
ATOM 726 C C . ALA A 1 92 ? -10.854 6.605 7.270 1.00 93.00 92 ALA A C 1
ATOM 728 O O . ALA A 1 92 ? -10.409 7.529 6.585 1.00 93.00 92 ALA A O 1
ATOM 729 N N . SER A 1 93 ? -11.568 6.823 8.376 1.00 91.69 93 SER A N 1
ATOM 730 C CA . SER A 1 93 ? -11.831 8.148 8.942 1.00 91.69 93 SER A CA 1
ATOM 731 C C . SER A 1 93 ? -10.534 8.840 9.340 1.00 91.69 93 SER A C 1
ATOM 733 O O . SER A 1 93 ? -10.306 9.991 8.968 1.00 91.69 93 SER A O 1
ATOM 735 N N . ASP A 1 94 ? -9.640 8.114 10.011 1.00 91.88 94 ASP A N 1
ATOM 736 C CA . ASP A 1 94 ? -8.354 8.652 10.430 1.00 91.88 94 ASP A CA 1
ATOM 737 C C . ASP A 1 94 ? -7.446 9.017 9.241 1.00 91.88 94 ASP A C 1
ATOM 739 O O . ASP A 1 94 ? -6.837 10.088 9.221 1.00 91.88 94 ASP A O 1
ATOM 743 N N . LEU A 1 95 ? -7.419 8.185 8.192 1.00 91.12 95 LEU A N 1
ATOM 744 C CA . LEU A 1 95 ? -6.684 8.478 6.955 1.00 91.12 95 LEU A CA 1
ATOM 745 C C . LEU A 1 95 ? -7.131 9.792 6.298 1.00 91.12 95 LEU A C 1
ATOM 747 O O . LEU A 1 95 ? -6.283 10.554 5.829 1.00 91.12 95 LEU A O 1
ATOM 751 N N . ARG A 1 96 ? -8.438 10.081 6.303 1.00 89.69 96 ARG A N 1
ATOM 752 C CA . ARG A 1 96 ? -9.014 11.279 5.670 1.00 89.69 96 ARG A CA 1
ATOM 753 C C . ARG A 1 96 ? -8.713 12.587 6.408 1.00 89.69 96 ARG A C 1
ATOM 755 O O . ARG A 1 96 ? -8.878 13.644 5.805 1.00 89.69 96 ARG A O 1
ATOM 762 N N . LYS A 1 97 ? -8.254 12.548 7.667 1.00 87.88 97 LYS A N 1
ATOM 763 C CA . LYS A 1 97 ? -7.995 13.760 8.471 1.00 87.88 97 LYS A CA 1
ATOM 764 C C . LYS A 1 97 ? -6.904 14.653 7.879 1.00 87.88 97 LYS A C 1
ATOM 766 O O . LYS A 1 97 ? -7.038 15.871 7.895 1.00 87.88 97 LYS A O 1
ATOM 771 N N . TYR A 1 98 ? -5.824 14.050 7.380 1.00 83.19 98 TYR A N 1
ATOM 772 C CA . TYR A 1 98 ? -4.599 14.786 7.033 1.00 83.19 98 TYR A CA 1
ATOM 773 C C . TYR A 1 98 ? -4.221 14.712 5.556 1.00 83.19 98 TYR A C 1
ATOM 775 O O . TYR A 1 98 ? -3.453 15.545 5.075 1.00 83.19 98 TYR A O 1
ATOM 783 N N . ARG A 1 99 ? -4.716 13.711 4.821 1.00 88.94 99 ARG A N 1
ATOM 784 C CA . ARG A 1 99 ? -4.354 13.515 3.416 1.00 88.94 99 ARG A CA 1
ATOM 785 C C . ARG A 1 99 ? -5.512 12.897 2.642 1.00 88.94 99 ARG A C 1
ATOM 787 O O . ARG A 1 99 ? -6.212 12.015 3.128 1.00 88.94 99 ARG A O 1
ATOM 794 N N . SER A 1 100 ? -5.683 13.362 1.409 1.00 91.19 100 SER A N 1
ATOM 795 C CA . SER A 1 100 ? -6.557 12.709 0.436 1.00 91.19 100 SER A CA 1
ATOM 796 C C . SER A 1 100 ? -5.793 11.582 -0.247 1.00 91.19 100 SER A C 1
ATOM 798 O O . SER A 1 100 ? -4.672 11.795 -0.714 1.00 91.19 100 SER A O 1
ATOM 800 N N . TYR A 1 101 ? -6.410 10.407 -0.302 1.00 95.12 101 TYR A N 1
ATOM 801 C CA . TYR A 1 101 ? -5.876 9.238 -0.988 1.00 95.12 101 TYR A CA 1
ATOM 802 C C . TYR A 1 101 ? -6.816 8.803 -2.111 1.00 95.12 101 TYR A C 1
ATOM 804 O O . TYR A 1 101 ? -8.041 8.809 -1.933 1.00 95.12 101 TYR A O 1
ATOM 812 N N . GLN A 1 102 ? -6.242 8.399 -3.239 1.00 95.88 102 GLN A N 1
ATOM 813 C CA . GLN A 1 102 ? -6.956 7.809 -4.364 1.00 95.88 102 GLN A CA 1
ATOM 814 C C . GLN A 1 102 ? -7.188 6.317 -4.112 1.00 95.88 102 GLN A C 1
ATOM 816 O O . GLN A 1 102 ? -6.243 5.551 -3.931 1.00 95.88 102 GLN A O 1
ATOM 821 N N . GLY A 1 103 ? -8.462 5.920 -4.093 1.00 96.00 103 GLY A N 1
ATOM 822 C CA . GLY A 1 103 ? -8.902 4.549 -3.812 1.00 96.00 103 GLY A CA 1
ATOM 823 C C . GLY A 1 103 ? -8.529 3.529 -4.884 1.00 96.00 103 GLY A C 1
ATOM 824 O O . GLY A 1 103 ? -8.462 2.338 -4.610 1.00 96.00 103 GLY A O 1
ATOM 825 N N . GLU A 1 104 ? -8.241 4.007 -6.089 1.00 96.69 104 GLU A N 1
ATOM 826 C CA . GLU A 1 104 ? -7.871 3.193 -7.246 1.00 96.69 104 GLU A CA 1
ATOM 827 C C . GLU A 1 104 ? -6.358 3.210 -7.526 1.00 96.69 104 GLU A C 1
ATOM 829 O O . GLU A 1 104 ? -5.932 2.881 -8.623 1.00 96.69 104 GLU A O 1
ATOM 834 N N . SER A 1 105 ? -5.523 3.610 -6.560 1.00 97.12 105 SER A N 1
ATOM 835 C CA . SER A 1 105 ? -4.065 3.672 -6.739 1.00 97.12 105 SER A CA 1
ATOM 836 C C . SER A 1 105 ? -3.336 2.767 -5.751 1.00 97.12 105 SER A C 1
ATOM 838 O O . SER A 1 105 ? -3.484 2.906 -4.530 1.00 97.12 105 SER A O 1
ATOM 840 N N . VAL A 1 106 ? -2.493 1.874 -6.283 1.00 97.38 106 VAL A N 1
ATOM 841 C CA . VAL A 1 106 ? -1.596 1.023 -5.483 1.00 97.38 106 VAL A CA 1
ATOM 842 C C . VAL A 1 106 ? -0.569 1.883 -4.760 1.00 97.38 106 VAL A C 1
ATOM 844 O O . VAL A 1 106 ? -0.295 1.647 -3.581 1.00 97.38 106 VAL A O 1
ATOM 847 N N . ARG A 1 107 ? -0.043 2.928 -5.416 1.00 97.19 107 ARG A N 1
ATOM 848 C CA . ARG A 1 107 ? 0.864 3.888 -4.771 1.00 97.19 107 ARG A CA 1
ATOM 849 C C . ARG A 1 107 ? 0.231 4.495 -3.521 1.00 97.19 107 ARG A C 1
ATOM 851 O O . ARG A 1 107 ? 0.878 4.567 -2.477 1.00 97.19 107 ARG A O 1
ATOM 858 N N . ASP A 1 108 ? -1.026 4.923 -3.608 1.00 97.06 108 ASP A N 1
ATOM 859 C CA . ASP A 1 108 ? -1.710 5.544 -2.474 1.00 97.06 108 ASP A CA 1
ATOM 860 C C . ASP A 1 108 ? -2.049 4.556 -1.359 1.00 97.06 108 ASP A C 1
ATOM 862 O O . ASP A 1 108 ? -1.989 4.941 -0.189 1.00 97.06 108 ASP A O 1
ATOM 866 N N . LEU A 1 109 ? -2.306 3.290 -1.694 1.00 97.31 109 LEU A N 1
ATOM 867 C CA . LEU A 1 109 ? -2.434 2.214 -0.713 1.00 97.31 109 LEU A CA 1
ATOM 868 C C . LEU A 1 109 ? -1.115 1.967 0.044 1.00 97.31 109 LEU A C 1
ATOM 870 O O . LEU A 1 109 ? -1.112 1.953 1.277 1.00 97.31 109 LEU A O 1
ATOM 874 N N . LEU A 1 110 ? 0.020 1.847 -0.659 1.00 96.62 110 LEU A N 1
ATOM 875 C CA . LEU A 1 110 ? 1.342 1.693 -0.024 1.00 96.62 110 LEU A CA 1
ATOM 876 C C . LEU A 1 110 ? 1.675 2.893 0.875 1.00 96.62 110 LEU A C 1
ATOM 878 O O . LEU A 1 110 ? 2.122 2.735 2.015 1.00 96.62 110 LEU A O 1
ATOM 882 N N . ARG A 1 111 ? 1.370 4.101 0.391 1.00 95.88 111 ARG A N 1
ATOM 883 C CA . ARG A 1 111 ? 1.552 5.357 1.125 1.00 95.88 111 ARG A CA 1
ATOM 884 C C . ARG A 1 111 ? 0.700 5.407 2.390 1.00 95.88 111 ARG A C 1
ATOM 886 O O . ARG A 1 111 ? 1.177 5.868 3.428 1.00 95.88 111 ARG A O 1
ATOM 893 N N . ALA A 1 112 ? -0.540 4.921 2.327 1.00 95.19 112 ALA A N 1
ATOM 894 C CA . ALA A 1 112 ? -1.418 4.811 3.486 1.00 95.19 112 ALA A CA 1
ATOM 895 C C . ALA A 1 112 ? -0.856 3.832 4.532 1.00 95.19 112 ALA A C 1
ATOM 897 O O . ALA A 1 112 ? -0.776 4.211 5.703 1.00 95.19 112 ALA A O 1
ATOM 898 N N . LEU A 1 113 ? -0.392 2.641 4.118 1.00 93.81 113 LEU A N 1
ATOM 899 C CA . LEU A 1 113 ? 0.270 1.667 5.005 1.00 93.81 113 LEU A CA 1
ATOM 900 C C . LEU A 1 113 ? 1.448 2.298 5.744 1.00 93.81 113 LEU A C 1
ATOM 902 O O . LEU A 1 113 ? 1.505 2.284 6.977 1.00 93.81 113 LEU A O 1
ATOM 906 N N . ARG A 1 114 ? 2.377 2.882 4.977 1.00 93.50 114 ARG A N 1
ATOM 907 C CA . ARG A 1 114 ? 3.594 3.509 5.500 1.00 93.50 114 ARG A CA 1
ATOM 908 C C . ARG A 1 114 ? 3.249 4.605 6.505 1.00 93.50 114 ARG A C 1
ATOM 910 O O . ARG A 1 114 ? 3.797 4.629 7.605 1.00 93.50 114 ARG A O 1
ATOM 917 N N . ASN A 1 115 ? 2.309 5.482 6.149 1.00 93.56 115 ASN A N 1
ATOM 918 C CA . ASN A 1 115 ? 1.897 6.593 7.003 1.00 93.56 115 ASN A CA 1
ATOM 919 C C . ASN A 1 115 ? 1.213 6.107 8.290 1.00 93.56 115 ASN A C 1
ATOM 921 O O . ASN A 1 115 ? 1.517 6.624 9.364 1.00 93.56 115 ASN A O 1
ATOM 925 N N . LYS A 1 116 ? 0.318 5.110 8.216 1.00 92.19 116 LYS A N 1
ATOM 926 C CA . LYS A 1 116 ? -0.337 4.550 9.412 1.00 92.19 116 LYS A CA 1
ATOM 927 C C . LYS A 1 116 ? 0.658 3.869 10.339 1.00 92.19 116 LYS A C 1
ATOM 929 O O . LYS A 1 116 ? 0.538 4.022 11.548 1.00 92.19 116 LYS A O 1
ATOM 934 N N . LYS A 1 117 ? 1.660 3.184 9.787 1.00 90.69 117 LYS A N 1
ATOM 935 C CA . LYS A 1 117 ? 2.730 2.580 10.583 1.00 90.69 117 LYS A CA 1
ATOM 936 C C . LYS A 1 117 ? 3.573 3.644 11.291 1.00 90.69 117 LYS A C 1
ATOM 938 O O . LYS A 1 117 ? 3.786 3.547 12.495 1.00 90.69 117 LYS A O 1
ATOM 943 N N . HIS A 1 118 ? 4.025 4.665 10.557 1.00 90.75 118 HIS A N 1
ATOM 944 C CA . HIS A 1 118 ? 4.864 5.737 11.105 1.00 90.75 118 HIS A CA 1
ATOM 945 C C . HIS A 1 118 ? 4.160 6.505 12.234 1.00 90.75 118 HIS A C 1
ATOM 947 O O . HIS A 1 118 ? 4.765 6.789 13.263 1.00 90.75 118 HIS A O 1
ATOM 953 N N . HIS A 1 119 ? 2.863 6.773 12.068 1.00 91.69 119 HIS A N 1
ATOM 954 C CA . HIS A 1 119 ? 2.051 7.527 13.024 1.00 91.69 119 HIS A CA 1
ATOM 955 C C . HIS A 1 119 ? 1.179 6.639 13.923 1.00 91.69 119 HIS A C 1
ATOM 957 O O . HIS A 1 119 ? 0.200 7.122 14.481 1.00 91.69 119 HIS A O 1
ATOM 963 N N . TYR A 1 120 ? 1.506 5.351 14.091 1.00 91.94 120 TYR A N 1
ATOM 964 C CA . TYR A 1 120 ? 0.636 4.398 14.798 1.00 91.94 120 TYR A CA 1
ATOM 965 C C . TYR A 1 120 ? 0.262 4.858 16.217 1.00 91.94 120 TYR A C 1
ATOM 967 O O . TYR A 1 120 ? -0.889 4.750 16.625 1.00 91.94 120 TYR A O 1
ATOM 975 N N . ARG A 1 121 ? 1.222 5.432 16.957 1.00 91.81 121 ARG A N 1
ATOM 976 C CA . ARG A 1 121 ? 1.012 5.923 18.334 1.00 91.81 121 ARG A CA 1
ATOM 977 C C . ARG A 1 121 ? 0.115 7.163 18.425 1.00 91.81 121 ARG A C 1
ATOM 979 O O . ARG A 1 121 ? -0.354 7.479 19.510 1.00 91.81 121 ARG A O 1
ATOM 986 N N . GLU A 1 122 ? -0.086 7.868 17.315 1.00 91.19 122 GLU A N 1
ATOM 987 C CA . GLU A 1 122 ? -0.891 9.094 17.224 1.00 91.19 122 GLU A CA 1
ATOM 988 C C . GLU A 1 122 ? -2.326 8.805 16.748 1.00 91.19 122 GLU A C 1
ATOM 990 O O . GLU A 1 122 ? -3.151 9.715 16.669 1.00 91.19 122 GLU A O 1
ATOM 995 N N . LEU A 1 123 ? -2.631 7.546 16.414 1.00 89.81 123 LEU A N 1
ATOM 996 C CA . LEU A 1 123 ? -3.968 7.117 16.012 1.00 89.81 123 LEU A CA 1
ATOM 997 C C . LEU A 1 123 ? -4.924 7.099 17.208 1.00 89.81 123 LEU A C 1
ATOM 999 O O . LEU A 1 123 ? -4.497 6.914 18.349 1.00 89.81 123 LEU A O 1
ATOM 1003 N N . THR A 1 124 ? -6.226 7.221 16.936 1.00 91.56 124 THR A N 1
ATOM 1004 C CA . THR A 1 124 ? -7.260 7.029 17.965 1.00 91.56 124 THR A CA 1
ATOM 1005 C C . THR A 1 124 ? -7.243 5.598 18.498 1.00 91.56 124 THR A C 1
ATOM 1007 O O . THR A 1 124 ? -6.789 4.679 17.811 1.00 91.56 124 THR A O 1
ATOM 1010 N N . GLU A 1 125 ? -7.745 5.394 19.717 1.00 92.69 125 GLU A N 1
ATOM 1011 C CA . GLU A 1 125 ? -7.754 4.071 20.349 1.00 92.69 125 GLU A CA 1
ATOM 1012 C C . GLU A 1 125 ? -8.533 3.051 19.510 1.00 92.69 125 GLU A C 1
ATOM 1014 O O . GLU A 1 125 ? -8.087 1.917 19.354 1.00 92.69 125 GLU A O 1
ATOM 1019 N N . GLU A 1 126 ? -9.636 3.462 18.883 1.00 93.06 126 GLU A N 1
ATOM 1020 C CA . GLU A 1 126 ? -10.452 2.599 18.023 1.00 93.06 126 GLU A CA 1
ATOM 1021 C C . GLU A 1 126 ? -9.698 2.183 16.750 1.00 93.06 126 GLU A C 1
ATOM 1023 O O . GLU A 1 126 ? -9.751 1.024 16.329 1.00 93.06 126 GLU A O 1
ATOM 1028 N N . ALA A 1 127 ? -8.936 3.105 16.151 1.00 92.38 127 ALA A N 1
ATOM 1029 C CA . ALA A 1 127 ? -8.108 2.799 14.988 1.00 92.38 127 ALA A CA 1
ATOM 1030 C C . ALA A 1 127 ? -6.934 1.872 15.353 1.00 92.38 127 ALA A C 1
ATOM 1032 O O . ALA A 1 127 ? -6.621 0.958 14.589 1.00 92.38 127 ALA A O 1
ATOM 1033 N N . GLN A 1 128 ? -6.314 2.058 16.525 1.00 93.75 128 GLN A N 1
ATOM 1034 C CA . GLN A 1 128 ? -5.275 1.151 17.032 1.00 93.75 128 GLN A CA 1
ATOM 1035 C C . GLN A 1 128 ? -5.834 -0.244 17.336 1.00 93.75 128 GLN A C 1
ATOM 1037 O O . GLN A 1 128 ? -5.204 -1.238 16.989 1.00 93.75 128 GLN A O 1
ATOM 1042 N N . GLN A 1 129 ? -7.026 -0.337 17.933 1.00 93.81 129 GLN A N 1
ATOM 1043 C CA . GLN A 1 129 ? -7.695 -1.617 18.191 1.00 93.81 129 GLN A CA 1
ATOM 1044 C C . GLN A 1 129 ? -8.008 -2.367 16.891 1.00 93.81 129 GLN A C 1
ATOM 1046 O O . GLN A 1 129 ? -7.798 -3.578 16.826 1.00 93.81 129 GLN A O 1
ATOM 1051 N N . SER A 1 130 ? -8.448 -1.646 15.857 1.00 93.31 130 SER A N 1
ATOM 1052 C CA . SER A 1 130 ? -8.761 -2.220 14.542 1.00 93.31 130 SER A CA 1
ATOM 1053 C C . SER A 1 130 ? -7.506 -2.721 13.818 1.00 93.31 130 SER A C 1
ATOM 1055 O O . SER A 1 130 ? -7.483 -3.838 13.306 1.00 93.31 130 SER A O 1
ATOM 1057 N N . LEU A 1 131 ? -6.434 -1.918 13.810 1.00 91.12 131 LEU A N 1
ATOM 1058 C CA . LEU A 1 131 ? -5.153 -2.282 13.188 1.00 91.12 131 LEU A CA 1
ATOM 1059 C C . LEU A 1 131 ? -4.402 -3.369 13.969 1.00 91.12 131 LEU A C 1
ATOM 1061 O O . LEU A 1 131 ? -3.683 -4.171 13.380 1.00 91.12 131 LEU A O 1
ATOM 1065 N N . GLY A 1 132 ? -4.568 -3.394 15.289 1.00 90.81 132 GLY A N 1
ATOM 1066 C CA . GLY A 1 132 ? -3.867 -4.292 16.190 1.00 90.81 132 GLY A CA 1
ATOM 1067 C C . GLY A 1 132 ? -2.401 -3.917 16.428 1.00 90.81 132 GLY A C 1
ATOM 1068 O O . GLY A 1 132 ? -1.801 -3.083 15.755 1.00 90.81 132 GLY A O 1
ATOM 1069 N N . GLU A 1 133 ? -1.813 -4.577 17.424 1.00 85.69 133 GLU A N 1
ATOM 1070 C CA . GLU A 1 133 ? -0.448 -4.323 17.886 1.00 85.69 133 GLU A CA 1
ATOM 1071 C C . GLU A 1 133 ? 0.621 -4.598 16.811 1.00 85.69 133 GLU A C 1
ATOM 1073 O O . GLU A 1 133 ? 0.633 -5.637 16.142 1.00 85.69 133 GLU A O 1
ATOM 1078 N N . ILE A 1 134 ? 1.568 -3.667 16.699 1.00 81.88 134 ILE A N 1
ATOM 1079 C CA . ILE A 1 134 ? 2.773 -3.797 15.871 1.00 81.88 134 ILE A CA 1
ATOM 1080 C C . ILE A 1 134 ? 3.736 -4.824 16.500 1.00 81.88 134 ILE A C 1
ATOM 1082 O O . ILE A 1 134 ? 3.888 -4.822 17.725 1.00 81.88 134 ILE A O 1
ATOM 1086 N N . PRO A 1 135 ? 4.446 -5.645 15.694 1.00 71.19 135 PRO A N 1
ATOM 1087 C CA . PRO A 1 135 ? 4.469 -5.638 14.220 1.00 71.19 135 PRO A CA 1
ATOM 1088 C C . PRO A 1 135 ? 3.410 -6.535 13.566 1.00 71.19 135 PRO A C 1
ATOM 1090 O O . PRO A 1 135 ? 2.808 -6.161 12.560 1.00 71.19 135 PRO A O 1
ATOM 1093 N N . THR A 1 136 ? 3.124 -7.689 14.163 1.00 77.56 136 THR A N 1
ATOM 1094 C CA . THR A 1 136 ? 2.438 -8.785 13.471 1.00 77.56 136 THR A CA 1
ATOM 1095 C C . THR A 1 136 ? 0.971 -8.490 13.146 1.00 77.56 136 THR A C 1
ATOM 1097 O O . THR A 1 136 ? 0.547 -8.716 12.014 1.00 77.56 136 THR A O 1
ATOM 1100 N N . LYS A 1 137 ? 0.176 -7.948 14.086 1.00 85.31 137 LYS A N 1
ATOM 1101 C CA . LYS A 1 137 ? -1.268 -7.732 13.841 1.00 85.31 137 LYS A CA 1
ATOM 1102 C C . LYS A 1 137 ? -1.515 -6.609 12.834 1.00 85.31 137 LYS A C 1
ATOM 1104 O O . LYS A 1 137 ? -2.399 -6.746 11.994 1.00 85.31 137 LYS A O 1
ATOM 1109 N N . PHE A 1 138 ? -0.691 -5.560 12.874 1.00 87.88 138 PHE A N 1
ATOM 1110 C CA . PHE A 1 138 ? -0.744 -4.467 11.903 1.00 87.88 138 PHE A CA 1
ATOM 1111 C C . PHE A 1 138 ? -0.555 -4.984 10.474 1.00 87.88 138 PHE A C 1
ATOM 1113 O O . PHE A 1 138 ? -1.341 -4.672 9.580 1.00 87.88 138 PHE A O 1
ATOM 1120 N N . THR A 1 139 ? 0.474 -5.800 10.253 1.00 85.06 139 THR A N 1
ATOM 1121 C CA . THR A 1 139 ? 0.756 -6.355 8.926 1.00 85.06 139 THR A CA 1
ATOM 1122 C C . THR A 1 139 ? -0.313 -7.369 8.508 1.00 85.06 139 THR A C 1
ATOM 1124 O O . THR A 1 139 ? -0.816 -7.293 7.384 1.00 85.06 139 THR A O 1
ATOM 1127 N N . ASP A 1 140 ? -0.772 -8.230 9.423 1.00 86.75 140 ASP A N 1
ATOM 1128 C CA . ASP A 1 140 ? -1.887 -9.156 9.177 1.00 86.75 140 ASP A CA 1
ATOM 1129 C C . ASP A 1 140 ? -3.180 -8.422 8.769 1.00 86.75 140 ASP A C 1
ATOM 1131 O O . ASP A 1 140 ? -3.885 -8.870 7.858 1.00 86.75 140 ASP A O 1
ATOM 1135 N N . TYR A 1 141 ? -3.494 -7.280 9.389 1.00 91.69 141 TYR A N 1
ATOM 1136 C CA . TYR A 1 141 ? -4.676 -6.476 9.063 1.00 91.69 141 TYR A CA 1
ATOM 1137 C C . TYR A 1 141 ? -4.703 -6.072 7.583 1.00 91.69 141 TYR A C 1
ATOM 1139 O O . TYR A 1 141 ? -5.722 -6.242 6.906 1.00 91.69 141 TYR A O 1
ATOM 1147 N N . TRP A 1 142 ? -3.580 -5.564 7.073 1.00 91.31 142 TRP A N 1
ATOM 1148 C CA . TRP A 1 142 ? -3.475 -5.086 5.697 1.00 91.31 142 TRP A CA 1
ATOM 1149 C C . TRP A 1 142 ? -3.388 -6.230 4.692 1.00 91.31 142 TRP A C 1
ATOM 1151 O O . TRP A 1 142 ? -4.066 -6.198 3.667 1.00 91.31 142 TRP A O 1
ATOM 1161 N N . LEU A 1 143 ? -2.593 -7.260 4.979 1.00 88.31 143 LEU A N 1
ATOM 1162 C CA . LEU A 1 143 ? -2.379 -8.368 4.046 1.00 88.31 143 LEU A CA 1
ATOM 1163 C C . LEU A 1 143 ? -3.562 -9.334 3.974 1.00 88.31 143 LEU A C 1
ATOM 1165 O O . LEU A 1 143 ? -3.780 -9.949 2.933 1.00 88.31 143 LEU A O 1
ATOM 1169 N N . SER A 1 144 ? -4.357 -9.448 5.041 1.00 89.06 144 SER A N 1
ATOM 1170 C CA . SER A 1 144 ? -5.619 -10.197 4.988 1.00 89.06 144 SER A CA 1
ATOM 1171 C C . SER A 1 144 ? -6.650 -9.530 4.073 1.00 89.06 144 SER A C 1
ATOM 1173 O O . SER A 1 144 ? -7.403 -10.234 3.401 1.00 89.06 144 SER A O 1
ATOM 1175 N N . ARG A 1 145 ? -6.655 -8.192 4.003 1.00 93.88 145 ARG A N 1
ATOM 1176 C CA . ARG A 1 145 ? -7.540 -7.403 3.130 1.00 93.88 145 ARG A CA 1
ATOM 1177 C C . ARG A 1 145 ? -7.008 -7.277 1.707 1.00 93.88 145 ARG A C 1
ATOM 1179 O O . ARG A 1 145 ? -7.790 -7.323 0.765 1.00 93.88 145 ARG A O 1
ATOM 1186 N N . PHE A 1 146 ? -5.691 -7.171 1.539 1.00 93.94 146 PHE A N 1
ATOM 1187 C CA . PHE A 1 146 ? -5.028 -6.989 0.245 1.00 93.94 146 PHE A CA 1
ATOM 1188 C C . PHE A 1 146 ? -4.003 -8.106 -0.014 1.00 93.94 146 PHE A C 1
ATOM 1190 O O . PHE A 1 146 ? -2.795 -7.853 -0.041 1.00 93.94 146 PHE A O 1
ATOM 1197 N N . PRO A 1 147 ? -4.454 -9.354 -0.243 1.00 88.75 147 PRO A N 1
ATOM 1198 C CA . PRO A 1 147 ? -3.570 -10.522 -0.322 1.00 88.75 147 PRO A CA 1
ATOM 1199 C C . PRO A 1 147 ? -2.580 -10.478 -1.494 1.00 88.75 147 PRO A C 1
ATOM 1201 O O . PRO A 1 147 ? -1.539 -11.129 -1.444 1.00 88.75 147 PRO A O 1
ATOM 1204 N N . HIS A 1 148 ? -2.876 -9.707 -2.545 1.00 88.06 148 HIS A N 1
ATOM 1205 C CA . HIS A 1 148 ? -1.997 -9.553 -3.707 1.00 88.06 148 HIS A CA 1
ATOM 1206 C C . HIS A 1 148 ? -0.970 -8.421 -3.555 1.00 88.06 148 HIS A C 1
ATOM 1208 O O . HIS A 1 148 ? -0.074 -8.329 -4.389 1.00 88.06 148 HIS A O 1
ATOM 1214 N N . LEU A 1 149 ? -1.068 -7.574 -2.521 1.00 90.62 149 LEU A N 1
ATOM 1215 C CA . LEU A 1 149 ? -0.296 -6.330 -2.414 1.00 90.62 149 LEU A CA 1
ATOM 1216 C C . LEU A 1 149 ? 1.218 -6.556 -2.485 1.00 90.62 149 LEU A C 1
ATOM 1218 O O . LEU A 1 149 ? 1.887 -5.935 -3.307 1.00 90.62 149 LEU A O 1
ATOM 1222 N N . LEU A 1 150 ? 1.760 -7.447 -1.649 1.00 88.88 150 LEU A N 1
ATOM 1223 C CA . LEU A 1 150 ? 3.207 -7.674 -1.584 1.00 88.88 150 LEU A CA 1
ATOM 1224 C C . LEU A 1 150 ? 3.742 -8.331 -2.850 1.00 88.88 150 LEU A C 1
ATOM 1226 O O . LEU A 1 150 ? 4.713 -7.844 -3.416 1.00 88.88 150 LEU A O 1
ATOM 1230 N N . THR A 1 151 ? 3.091 -9.401 -3.312 1.00 85.94 151 THR A N 1
ATOM 1231 C CA . THR A 1 151 ? 3.493 -10.116 -4.528 1.00 85.94 151 THR A CA 1
ATOM 1232 C C . THR A 1 151 ? 3.480 -9.184 -5.733 1.00 85.94 151 THR A C 1
ATOM 1234 O O . THR A 1 151 ? 4.453 -9.123 -6.474 1.00 85.94 151 THR A O 1
ATOM 1237 N N . HIS A 1 152 ? 2.410 -8.402 -5.887 1.00 89.56 152 HIS A N 1
ATOM 1238 C CA . HIS A 1 152 ? 2.282 -7.408 -6.948 1.00 89.56 152 HIS A CA 1
ATOM 1239 C C . HIS A 1 152 ? 3.388 -6.358 -6.883 1.00 89.56 152 HIS A C 1
ATOM 1241 O O . HIS A 1 152 ? 4.071 -6.120 -7.873 1.00 89.56 152 HIS A O 1
ATOM 1247 N N . THR A 1 153 ? 3.599 -5.771 -5.703 1.00 92.62 153 THR A N 1
ATOM 1248 C CA . THR A 1 153 ? 4.623 -4.740 -5.478 1.00 92.62 153 THR A CA 1
ATOM 1249 C C . THR A 1 153 ? 6.023 -5.275 -5.781 1.00 92.62 153 THR A C 1
ATOM 1251 O O . THR A 1 153 ? 6.815 -4.605 -6.439 1.00 92.62 153 THR A O 1
ATOM 1254 N N . TRP A 1 154 ? 6.322 -6.499 -5.344 1.00 90.25 154 TRP A N 1
ATOM 1255 C CA . TRP A 1 154 ? 7.602 -7.156 -5.588 1.00 90.25 154 TRP A CA 1
ATOM 1256 C C . TRP A 1 154 ? 7.807 -7.462 -7.085 1.00 90.25 154 TRP A C 1
ATOM 1258 O O . TRP A 1 154 ? 8.843 -7.134 -7.659 1.00 90.25 154 TRP A O 1
ATOM 1268 N N . CYS A 1 155 ? 6.797 -7.997 -7.775 1.00 88.12 155 CYS A N 1
ATOM 1269 C CA . CYS A 1 155 ? 6.879 -8.240 -9.218 1.00 88.12 155 CYS A CA 1
ATOM 1270 C C . CYS A 1 155 ? 7.059 -6.938 -10.014 1.00 88.12 155 CYS A C 1
ATOM 1272 O O . CYS A 1 155 ? 7.927 -6.868 -10.885 1.00 88.12 155 CYS A O 1
ATOM 1274 N N . ALA A 1 156 ? 6.293 -5.894 -9.681 1.00 91.44 156 ALA A N 1
ATOM 1275 C CA . ALA A 1 156 ? 6.363 -4.590 -10.337 1.00 91.44 156 ALA A CA 1
ATOM 1276 C C . ALA A 1 156 ? 7.742 -3.926 -10.197 1.00 91.44 156 ALA A C 1
ATOM 1278 O O . ALA A 1 156 ? 8.181 -3.208 -11.095 1.00 91.44 156 ALA A O 1
ATOM 1279 N N . MET A 1 157 ? 8.436 -4.168 -9.081 1.00 93.00 157 MET A N 1
ATOM 1280 C CA . MET A 1 157 ? 9.725 -3.544 -8.776 1.00 93.00 157 MET A CA 1
ATOM 1281 C C . MET A 1 157 ? 10.938 -4.372 -9.234 1.00 93.00 157 MET A C 1
ATOM 1283 O O . MET A 1 157 ? 12.060 -3.865 -9.260 1.00 93.00 157 MET A O 1
ATOM 1287 N N . GLN A 1 158 ? 10.734 -5.609 -9.693 1.00 87.38 158 GLN A N 1
ATOM 1288 C CA . GLN A 1 158 ? 11.797 -6.481 -10.201 1.00 87.38 158 GLN A CA 1
ATOM 1289 C C . GLN A 1 158 ? 12.631 -5.900 -11.372 1.00 87.38 158 GLN A C 1
ATOM 1291 O O . GLN A 1 158 ? 13.847 -6.144 -11.409 1.00 87.38 158 GLN A O 1
ATOM 1296 N N . PRO A 1 159 ? 12.076 -5.115 -12.322 1.00 89.75 159 PRO A N 1
ATOM 1297 C CA . PRO A 1 159 ? 12.879 -4.423 -13.338 1.00 89.75 159 PRO A CA 1
ATOM 1298 C C . PRO A 1 159 ? 13.868 -3.406 -12.742 1.00 89.75 159 PRO A C 1
ATOM 1300 O O . PRO A 1 159 ? 14.944 -3.180 -13.297 1.00 89.75 159 PRO A O 1
ATOM 1303 N N . PHE A 1 160 ? 13.544 -2.852 -11.573 1.00 91.44 160 PHE A N 1
ATOM 1304 C CA . PHE A 1 160 ? 14.316 -1.823 -10.871 1.00 91.44 160 PHE A CA 1
ATOM 1305 C C . PHE A 1 160 ? 15.265 -2.405 -9.815 1.00 91.44 160 PHE A C 1
ATOM 1307 O O . PHE A 1 160 ? 15.938 -1.660 -9.112 1.00 91.44 160 PHE A O 1
ATOM 1314 N N . ARG A 1 161 ? 15.395 -3.737 -9.728 1.00 86.31 161 ARG A N 1
ATOM 1315 C CA . ARG A 1 161 ? 16.206 -4.452 -8.720 1.00 86.31 161 ARG A CA 1
ATOM 1316 C C . ARG A 1 161 ? 17.670 -4.012 -8.581 1.00 86.31 161 ARG A C 1
ATOM 1318 O O . ARG A 1 161 ? 18.303 -4.299 -7.573 1.00 86.31 161 ARG A O 1
ATOM 1325 N N . HIS A 1 162 ? 18.218 -3.358 -9.601 1.00 87.38 162 HIS A N 1
ATOM 1326 C CA . HIS A 1 162 ? 19.587 -2.847 -9.621 1.00 87.38 162 HIS A CA 1
ATOM 1327 C C . HIS A 1 162 ? 19.764 -1.570 -8.778 1.00 87.38 162 HIS A C 1
ATOM 1329 O O . HIS A 1 162 ? 20.896 -1.211 -8.438 1.00 87.38 162 HIS A O 1
ATOM 1335 N N . GLU A 1 163 ? 18.673 -0.881 -8.426 1.00 91.00 163 GLU A N 1
ATOM 1336 C CA . GLU A 1 163 ? 18.726 0.288 -7.553 1.00 91.00 163 GLU A CA 1
ATOM 1337 C C . GLU A 1 163 ? 19.217 -0.102 -6.140 1.00 91.00 163 GLU A C 1
ATOM 1339 O O . GLU A 1 163 ? 18.822 -1.145 -5.611 1.00 91.00 163 GLU A O 1
ATOM 1344 N N . PRO A 1 164 ? 20.054 0.723 -5.476 1.00 88.94 164 PRO A N 1
ATOM 1345 C CA . PRO A 1 164 ? 20.663 0.367 -4.191 1.00 88.94 164 PRO A CA 1
ATOM 1346 C C . PRO A 1 164 ? 19.674 -0.032 -3.090 1.00 88.94 164 PRO A C 1
ATOM 1348 O O . PRO A 1 164 ? 19.982 -0.920 -2.300 1.00 88.94 164 PRO A O 1
ATOM 1351 N N . MET A 1 165 ? 18.491 0.590 -3.054 1.00 87.19 165 MET A N 1
ATOM 1352 C CA . MET A 1 165 ? 17.455 0.294 -2.059 1.00 87.19 165 MET A CA 1
ATOM 1353 C C . MET A 1 165 ? 16.833 -1.097 -2.228 1.00 87.19 165 MET A C 1
ATOM 1355 O O . MET A 1 165 ? 16.306 -1.646 -1.268 1.00 87.19 165 MET A O 1
ATOM 1359 N N . PHE A 1 166 ? 16.923 -1.692 -3.424 1.00 85.38 166 PHE A N 1
ATOM 1360 C CA . PHE A 1 166 ? 16.279 -2.966 -3.730 1.00 85.38 166 PHE A CA 1
ATOM 1361 C C . PHE A 1 166 ? 17.191 -4.192 -3.611 1.00 85.38 166 PHE A C 1
ATOM 1363 O O . PHE A 1 166 ? 16.710 -5.323 -3.688 1.00 85.38 166 PHE A O 1
ATOM 1370 N N . ARG A 1 167 ? 18.488 -4.001 -3.340 1.00 82.06 167 ARG A N 1
ATOM 1371 C CA . ARG A 1 167 ? 19.483 -5.089 -3.264 1.00 82.06 167 ARG A CA 1
ATOM 1372 C C . ARG A 1 167 ? 19.152 -6.175 -2.239 1.00 82.06 167 ARG A C 1
ATOM 1374 O O . ARG A 1 167 ? 19.527 -7.321 -2.433 1.00 82.06 167 ARG A O 1
ATOM 1381 N N . ASN A 1 168 ? 18.437 -5.825 -1.170 1.00 78.81 168 ASN A N 1
ATOM 1382 C CA . ASN A 1 168 ? 18.058 -6.776 -0.122 1.00 78.81 168 ASN A CA 1
ATOM 1383 C C . ASN A 1 168 ? 16.787 -7.583 -0.455 1.00 78.81 168 ASN A C 1
ATOM 1385 O O . ASN A 1 168 ? 16.446 -8.497 0.293 1.00 78.81 168 ASN A O 1
ATOM 1389 N N . TYR A 1 169 ? 16.079 -7.258 -1.545 1.00 80.19 169 TYR A N 1
ATOM 1390 C CA . TYR A 1 169 ? 14.801 -7.890 -1.910 1.00 80.19 169 TYR A CA 1
ATOM 1391 C C . TYR A 1 169 ? 14.876 -8.774 -3.160 1.00 80.19 169 TYR A C 1
ATOM 1393 O O . TYR A 1 169 ? 13.984 -9.598 -3.373 1.00 80.19 169 TYR A O 1
ATOM 1401 N N . TYR A 1 170 ? 15.910 -8.612 -3.989 1.00 79.06 170 TYR A N 1
ATOM 1402 C CA . TYR A 1 170 ? 16.072 -9.334 -5.252 1.00 79.06 170 TYR A CA 1
ATOM 1403 C C . TYR A 1 170 ? 17.471 -9.917 -5.370 1.00 79.06 170 TYR A C 1
ATOM 1405 O O . TYR A 1 170 ? 18.445 -9.348 -4.887 1.00 79.06 170 TYR A O 1
ATOM 1413 N N . HIS A 1 171 ? 17.576 -11.022 -6.100 1.00 74.75 171 HIS A N 1
ATOM 1414 C CA . HIS A 1 171 ? 18.868 -11.543 -6.513 1.00 74.75 171 HIS A CA 1
ATOM 1415 C C . HIS A 1 171 ? 19.473 -10.656 -7.613 1.00 74.75 171 HIS A C 1
ATOM 1417 O O . HIS A 1 171 ? 18.781 -10.262 -8.552 1.00 74.75 171 HIS A O 1
ATOM 1423 N N . GLU A 1 172 ? 20.787 -10.421 -7.560 1.00 64.00 172 GLU A N 1
ATOM 1424 C CA . GLU A 1 172 ? 21.509 -9.657 -8.592 1.00 64.00 172 GLU A CA 1
ATOM 1425 C C . GLU A 1 172 ? 21.368 -10.241 -10.014 1.00 64.00 172 GLU A C 1
ATOM 1427 O O . GLU A 1 172 ? 21.213 -9.496 -10.981 1.00 64.00 172 GLU A O 1
ATOM 1432 N N . LEU A 1 173 ? 21.383 -11.572 -10.150 1.00 65.38 173 LEU A N 1
ATOM 1433 C CA . LEU A 1 173 ? 21.476 -12.272 -11.435 1.00 65.38 173 LEU A CA 1
ATOM 1434 C C . LEU A 1 173 ? 20.200 -13.024 -11.826 1.00 65.38 173 LEU A C 1
ATOM 1436 O O . LEU A 1 173 ? 20.009 -13.322 -13.003 1.00 65.38 173 LEU A O 1
ATOM 1440 N N . TYR A 1 174 ? 19.326 -13.329 -10.865 1.00 67.44 174 TYR A N 1
ATOM 1441 C CA . TYR A 1 174 ? 18.105 -14.087 -11.119 1.00 67.44 174 TYR A CA 1
ATOM 1442 C C . TYR A 1 174 ? 16.892 -13.160 -11.195 1.00 67.44 174 TYR A C 1
ATOM 1444 O O . TYR A 1 174 ? 16.603 -12.417 -10.258 1.00 67.44 174 TYR A O 1
ATOM 1452 N N . ALA A 1 175 ? 16.174 -13.234 -12.313 1.00 65.56 175 ALA A N 1
ATOM 1453 C CA . ALA A 1 175 ? 14.853 -12.648 -12.465 1.00 65.56 175 ALA A CA 1
ATOM 1454 C C . ALA A 1 175 ? 13.826 -13.782 -12.488 1.00 65.56 175 ALA A C 1
ATOM 1456 O O . ALA A 1 175 ? 13.943 -14.728 -13.268 1.00 65.56 175 ALA A O 1
ATOM 1457 N N . PHE A 1 176 ? 12.821 -13.682 -11.631 1.00 67.50 176 PHE A N 1
ATOM 1458 C CA . PHE A 1 176 ? 11.656 -14.541 -11.671 1.00 67.50 176 PHE A CA 1
ATOM 1459 C C . PHE A 1 176 ? 10.836 -14.181 -12.904 1.00 67.50 176 PHE A C 1
ATOM 1461 O O . PHE A 1 176 ? 10.538 -13.005 -13.132 1.00 67.50 176 PHE A O 1
ATOM 1468 N N . GLY A 1 177 ? 10.456 -15.195 -13.681 1.00 57.47 177 GLY A N 1
ATOM 1469 C CA . GLY A 1 177 ? 9.460 -15.025 -14.728 1.00 57.47 177 GLY A CA 1
ATOM 1470 C C . GLY A 1 177 ? 8.163 -14.557 -14.084 1.00 57.47 177 GLY A C 1
ATOM 1471 O O . GLY A 1 177 ? 7.496 -15.323 -13.393 1.00 57.47 177 GLY A O 1
ATOM 1472 N N . THR A 1 178 ? 7.827 -13.283 -14.265 1.00 57.69 178 THR A N 1
ATOM 1473 C CA . THR A 1 178 ? 6.445 -12.846 -14.136 1.00 57.69 178 THR A CA 1
ATOM 1474 C C . THR A 1 178 ? 5.767 -13.433 -15.355 1.00 57.69 178 THR A C 1
ATOM 1476 O O . THR A 1 178 ? 5.973 -12.926 -16.454 1.00 57.69 178 THR A O 1
ATOM 1479 N N . ASP A 1 179 ? 5.085 -14.565 -15.199 1.00 44.44 179 ASP A N 1
ATOM 1480 C CA . ASP A 1 179 ? 4.250 -15.080 -16.274 1.00 44.44 179 ASP A CA 1
ATOM 1481 C C . ASP A 1 179 ? 3.363 -13.911 -16.719 1.00 44.44 179 ASP A C 1
ATOM 1483 O O . ASP A 1 179 ? 2.547 -13.415 -15.941 1.00 44.44 179 ASP A O 1
ATOM 1487 N N . ASP A 1 180 ? 3.517 -13.469 -17.967 1.00 43.88 180 ASP A N 1
ATOM 1488 C CA . ASP A 1 180 ? 2.608 -12.536 -18.643 1.00 43.88 180 ASP A CA 1
ATOM 1489 C C . ASP A 1 180 ? 1.199 -13.160 -18.818 1.00 43.88 180 ASP A C 1
ATOM 1491 O O . ASP A 1 180 ? 0.372 -12.667 -19.571 1.00 43.88 180 ASP A O 1
ATOM 1495 N N . GLN A 1 181 ? 0.871 -14.211 -18.056 1.00 37.75 181 GLN A N 1
ATOM 1496 C CA . GLN A 1 181 ? -0.475 -14.706 -17.762 1.00 37.75 181 GLN A CA 1
ATOM 1497 C C . GLN A 1 181 ? -1.228 -13.747 -16.810 1.00 37.75 181 GLN A C 1
ATOM 1499 O O . GLN A 1 181 ? -2.050 -14.152 -15.986 1.00 37.75 181 GLN A O 1
ATOM 1504 N N . TYR A 1 182 ? -0.943 -12.449 -16.900 1.00 46.25 182 TYR A N 1
ATOM 1505 C CA . TYR A 1 182 ? -1.940 -11.425 -16.653 1.00 46.25 182 TYR A CA 1
ATOM 1506 C C . TYR A 1 182 ? -2.807 -11.407 -17.913 1.00 46.25 182 TYR A C 1
ATOM 1508 O O . TYR A 1 182 ? -2.546 -10.610 -18.808 1.00 46.25 182 TYR A O 1
ATOM 1516 N N . GLU A 1 183 ? -3.774 -12.326 -18.024 1.00 43.44 183 GLU A N 1
ATOM 1517 C CA . GLU A 1 183 ? -4.835 -12.200 -19.030 1.00 43.44 183 GLU A CA 1
ATOM 1518 C C . GLU A 1 183 ? -5.415 -10.786 -18.894 1.00 43.44 183 GLU A C 1
ATOM 1520 O O . GLU A 1 183 ? -6.079 -10.461 -17.905 1.00 43.44 183 GLU A O 1
ATOM 1525 N N . GLU A 1 184 ? -5.091 -9.916 -19.851 1.00 45.84 184 GLU A N 1
ATOM 1526 C CA . GLU A 1 184 ? -5.928 -8.765 -20.145 1.00 45.84 184 GLU A CA 1
ATOM 1527 C C . GLU A 1 184 ? -7.310 -9.341 -20.425 1.00 45.84 184 GLU A C 1
ATOM 1529 O O . GLU A 1 184 ? -7.452 -10.218 -21.278 1.00 45.84 184 GLU A O 1
ATOM 1534 N N . ASP A 1 185 ? -8.312 -8.905 -19.663 1.00 44.75 185 ASP A N 1
ATOM 1535 C CA . ASP A 1 185 ? -9.694 -9.227 -19.980 1.00 44.75 185 ASP A CA 1
ATOM 1536 C C . ASP A 1 185 ? -9.924 -8.817 -21.446 1.00 44.75 185 ASP A C 1
ATOM 1538 O O . ASP A 1 185 ? -9.774 -7.629 -21.764 1.00 44.75 185 ASP A O 1
ATOM 1542 N N . PRO A 1 186 ? -10.243 -9.755 -22.359 1.00 46.94 186 PRO A N 1
ATOM 1543 C CA . PRO A 1 186 ? -10.422 -9.439 -23.773 1.00 46.94 186 PRO A CA 1
ATOM 1544 C C . PRO A 1 186 ? -11.523 -8.391 -24.012 1.00 46.94 186 PRO A C 1
ATOM 1546 O O . PRO A 1 186 ? -11.563 -7.782 -25.081 1.00 46.94 186 PRO A O 1
ATOM 1549 N N . ALA A 1 187 ? -12.380 -8.116 -23.020 1.00 49.44 187 ALA A N 1
ATOM 1550 C CA . ALA A 1 187 ? -13.347 -7.022 -23.072 1.00 49.44 187 ALA A CA 1
ATOM 1551 C C . ALA A 1 187 ? -12.706 -5.615 -23.085 1.00 49.44 187 ALA A C 1
ATOM 1553 O O . ALA A 1 187 ? -13.330 -4.666 -23.566 1.00 49.44 187 ALA A O 1
ATOM 1554 N N . GLU A 1 188 ? -11.474 -5.441 -22.593 1.00 49.94 188 GLU A N 1
ATOM 1555 C CA . GLU A 1 188 ? -10.803 -4.130 -22.589 1.00 49.94 188 GLU A CA 1
ATOM 1556 C C . GLU A 1 188 ? -10.034 -3.837 -23.878 1.00 49.94 188 GLU A C 1
ATOM 1558 O O . GLU A 1 188 ? -9.909 -2.670 -24.265 1.00 49.94 188 GLU A O 1
ATOM 1563 N N . THR A 1 189 ? -9.588 -4.871 -24.596 1.00 50.06 189 THR A N 1
ATOM 1564 C CA . THR A 1 189 ? -8.899 -4.705 -25.882 1.00 50.06 189 THR A CA 1
ATOM 1565 C C . THR A 1 189 ? -9.834 -4.101 -26.936 1.00 50.06 189 THR A C 1
ATOM 1567 O O . THR A 1 189 ? -9.409 -3.261 -27.729 1.00 50.06 189 THR A O 1
ATOM 1570 N N . GLU A 1 190 ? -11.130 -4.437 -26.907 1.00 41.16 190 GLU A N 1
ATOM 1571 C CA . GLU A 1 190 ? -12.116 -3.856 -27.830 1.00 41.16 190 GLU A CA 1
ATOM 1572 C C . GLU A 1 190 ? -12.415 -2.378 -27.537 1.00 41.16 190 GLU A C 1
ATOM 1574 O O . GLU A 1 190 ? -12.532 -1.584 -28.469 1.00 41.16 190 GLU A O 1
ATOM 1579 N N . SER A 1 191 ? -12.462 -1.969 -26.265 1.00 41.47 191 SER A N 1
ATOM 1580 C CA . SER A 1 191 ? -12.691 -0.567 -25.871 1.00 41.47 191 SER A CA 1
ATOM 1581 C C . SER A 1 191 ? -11.570 0.365 -26.358 1.00 41.47 191 SER A C 1
ATOM 1583 O O . SER A 1 191 ? -11.826 1.457 -26.879 1.00 41.47 191 SER A O 1
ATOM 1585 N N . TYR A 1 192 ? -10.317 -0.091 -26.270 1.00 36.12 192 TYR A N 1
ATOM 1586 C CA . TYR A 1 192 ? -9.164 0.666 -26.762 1.00 36.12 192 TYR A CA 1
ATOM 1587 C C . TYR A 1 192 ? -9.102 0.717 -28.294 1.00 36.12 192 TYR A C 1
ATOM 1589 O O . TYR A 1 192 ? -8.731 1.748 -28.848 1.00 36.12 192 TYR A O 1
ATOM 1597 N N . ILE A 1 193 ? -9.512 -0.343 -28.999 1.00 46.91 193 ILE A N 1
ATOM 1598 C CA . ILE A 1 193 ? -9.540 -0.348 -30.472 1.00 46.91 193 ILE A CA 1
ATOM 1599 C C . ILE A 1 193 ? -10.675 0.541 -31.009 1.00 46.91 193 ILE A C 1
ATOM 1601 O O . ILE A 1 193 ? -10.466 1.271 -31.976 1.00 46.91 193 ILE A O 1
ATOM 1605 N N . PHE A 1 194 ? -11.846 0.558 -30.363 1.00 44.97 194 PHE A N 1
ATOM 1606 C CA . PHE A 1 194 ? -12.984 1.383 -30.795 1.00 44.97 194 PHE A CA 1
ATOM 1607 C C . PHE A 1 194 ? -12.843 2.880 -30.497 1.00 44.97 194 PHE A C 1
ATOM 1609 O O . PHE A 1 194 ? -13.556 3.681 -31.092 1.00 44.97 194 PHE A O 1
ATOM 1616 N N . THR A 1 195 ? -11.941 3.280 -29.600 1.00 42.12 195 THR A N 1
ATOM 1617 C CA . THR A 1 195 ? -11.722 4.706 -29.290 1.00 42.12 195 THR A CA 1
ATOM 1618 C C . THR A 1 195 ? -10.747 5.378 -30.274 1.00 42.12 195 THR A C 1
ATOM 1620 O O . THR A 1 195 ? -10.696 6.604 -30.350 1.00 42.12 195 THR A O 1
ATOM 1623 N N . TYR A 1 196 ? -9.989 4.592 -31.049 1.00 41.12 196 TYR A N 1
ATOM 1624 C CA . TYR A 1 196 ? -8.942 5.074 -31.964 1.00 41.12 196 TYR A CA 1
ATOM 1625 C C . TYR A 1 196 ? -9.160 4.684 -33.443 1.00 41.12 196 TYR A C 1
ATOM 1627 O O . TYR A 1 196 ? -8.230 4.800 -34.246 1.00 41.12 196 TYR A O 1
ATOM 1635 N N . LEU A 1 197 ? -10.378 4.272 -33.814 1.00 40.03 197 LEU A N 1
ATOM 1636 C CA . LEU A 1 197 ? -10.863 4.142 -35.198 1.00 40.03 197 LEU A CA 1
ATOM 1637 C C . LEU A 1 197 ? -12.002 5.135 -35.446 1.00 40.03 197 LEU A C 1
ATOM 1639 O O . LEU A 1 197 ? -12.030 5.712 -36.557 1.00 40.03 197 LEU A O 1
#

Sequence (197 aa):
MNKLFYQTLLSFVCCALGQQTTQNSRENSRTDSNSNNGSFYAPEEIGEGLVRDVSDRVEKDVSESPALQALERGYRRVVQGDWRVHIDPEVASDLRKYRSYQGESVRDLLRALRNKKHHYRELTEEAQQSLGEIPTKFTDYWLSRFPHLLTHTWCAMQPFRHEPMFRNYYHELYAFGTDDQYEEDPAETESYIFTYL

Organism: NCBI:txid86971